Protein AF-0000000081570107 (afdb_homodimer)

Nearest PDB structures (foldseek):
  2m4e-assembly1_A  TM=2.711E-01  e=2.103E+00  Vibrio vulnificus CMCP6
  4ye8-assembly1_A  TM=3.899E-01  e=8.910E+00  Homo sapiens
  4ye8-assembly1_A  TM=3.901E-01  e=4.219E+00  Homo sapiens
  2m4e-assembly1_A  TM=2.707E-01  e=3.350E+00  Vibrio vulnificus CMCP6
  5b7j-assembly1_A  TM=2.495E-01  e=8.934E+00  Schizosaccharomyces pombe 972h-

Organism: NCBI:txid168488

Solvent-accessible surface area (backbone atoms only — not comparable to full-atom values): 12716 Å² total; per-residue (Å²): 133,81,80,72,70,72,77,73,66,52,88,70,66,88,58,83,82,82,49,71,70,58,53,48,48,48,51,48,38,52,52,49,29,50,75,70,59,45,62,60,55,81,88,66,80,45,69,55,64,54,59,55,37,35,54,49,41,43,71,77,41,68,86,66,79,73,36,43,78,68,54,52,57,73,46,54,64,47,58,59,52,46,50,52,54,50,47,54,74,67,37,75,81,45,43,82,83,47,82,68,80,127,135,84,81,72,69,70,77,74,68,52,87,69,69,89,59,83,83,82,49,71,69,59,53,47,50,49,52,48,39,50,51,48,29,51,75,70,58,42,60,61,55,78,87,67,81,42,68,55,64,56,58,56,36,34,54,49,42,44,73,77,41,68,85,66,78,72,36,44,78,66,53,53,55,73,47,54,64,49,59,59,50,46,50,52,52,50,48,54,73,68,38,76,84,47,48,86,81,52,78,67,79,127

Foldseek 3Di:
DPPVVVCPVPPPPPPDDDDPVLVVQLLVLLVVCVVVVLNDDPPDDRPPSLVSSQVSCCVVPVPPPDHSPPHVVVCVCVSVVSVVVVCCVPPPVVPVVPPPPD/DPPVVVCPVPPPPPPDDDDPVLVVQLLVLLVVCVVVVLNDPPPPDRPPSLVSSQVSCCVVPVPPPDHSPPHVVVCVCVSVVSVVVVCLVPPPVVPPVPPPPD

pLDDT: mean 77.1, std 22.48, range [23.62, 96.25]

Secondary structure (DSSP, 8-state):
----------TTTTPPPPPHHHHHHHHHHHHHHHHHT-SS-SSS----HHHHHHHHHHHH-TTS---TTTTGGGGHHHHHHHHHHHHHHH-TTTTTT-----/----------TTTTPPPPPHHHHHHHHHHHHHHHHHT-SS-SSS----HHHHHHHHHHHH-TTS---TTTTGGGGHHHHHHHHHHHHHHH-TT--TT-----

Structure (mmCIF, N/CA/C/O backbone):
data_AF-0000000081570107-model_v1
#
loop_
_entity.id
_entity.type
_entity.pdbx_description
1 polymer 'Uncharacterized protein'
#
loop_
_atom_site.group_PDB
_atom_site.id
_atom_site.type_symbol
_atom_site.label_atom_id
_atom_site.label_alt_id
_atom_site.label_comp_id
_atom_site.label_asym_id
_atom_site.label_entity_id
_atom_site.label_seq_id
_atom_site.pdbx_PDB_ins_code
_atom_site.Cartn_x
_atom_site.Cartn_y
_atom_site.Cartn_z
_atom_site.occupancy
_atom_site.B_iso_or_equiv
_atom_site.auth_seq_id
_atom_site.auth_comp_id
_atom_site.auth_asym_id
_atom_site.auth_atom_id
_atom_site.pdbx_PDB_model_num
ATOM 1 N N . MET A 1 1 ? -22.969 -7.547 40.938 1 29.5 1 MET A N 1
ATOM 2 C CA . MET A 1 1 ? -23.047 -7.777 39.5 1 29.5 1 MET A CA 1
ATOM 3 C C . MET A 1 1 ? -21.938 -7.008 38.75 1 29.5 1 MET A C 1
ATOM 5 O O . MET A 1 1 ? -22.047 -5.797 38.562 1 29.5 1 MET A O 1
ATOM 9 N N . ASP A 1 2 ? -20.625 -7.227 39 1 36.25 2 ASP A N 1
ATOM 10 C CA . ASP A 1 2 ? -19.391 -6.617 38.469 1 36.25 2 ASP A CA 1
ATOM 11 C C . ASP A 1 2 ? -19.391 -6.613 36.969 1 36.25 2 ASP A C 1
ATOM 13 O O . ASP A 1 2 ? -19.547 -7.66 36.312 1 36.25 2 ASP A O 1
ATOM 17 N N . ALA A 1 3 ? -20.031 -5.598 36.312 1 36.09 3 ALA A N 1
ATOM 18 C CA . ALA A 1 3 ? -20.031 -5.324 34.875 1 36.09 3 ALA A CA 1
ATOM 19 C C . ALA A 1 3 ? -18.672 -5.66 34.25 1 36.09 3 ALA A C 1
ATOM 21 O O . ALA A 1 3 ? -17.688 -4.969 34.5 1 36.09 3 ALA A O 1
ATOM 22 N N . LEU A 1 4 ? -18.125 -6.848 34.312 1 38.66 4 LEU A N 1
ATOM 23 C CA . LEU A 1 4 ? -17.062 -7.441 33.531 1 38.66 4 LEU A CA 1
ATOM 24 C C . LEU A 1 4 ? -17.094 -6.895 32.094 1 38.66 4 LEU A C 1
ATOM 26 O O . LEU A 1 4 ? -17.938 -7.293 31.281 1 38.66 4 LEU A O 1
ATOM 30 N N . THR A 1 5 ? -17.266 -5.598 31.938 1 40.47 5 THR A N 1
ATOM 31 C CA . THR A 1 5 ? -17.094 -4.965 30.625 1 40.47 5 THR A CA 1
ATOM 32 C C . THR A 1 5 ? -16.047 -5.703 29.797 1 40.47 5 THR A C 1
ATOM 34 O O . THR A 1 5 ? -14.93 -5.914 30.266 1 40.47 5 THR A O 1
ATOM 37 N N . GLN A 1 6 ? -16.344 -6.961 29.391 1 41.22 6 GLN A N 1
ATOM 38 C CA . GLN A 1 6 ? -15.641 -7.758 28.391 1 41.22 6 GLN A CA 1
ATOM 39 C C . GLN A 1 6 ? -14.836 -6.871 27.438 1 41.22 6 GLN A C 1
ATOM 41 O O . GLN A 1 6 ? -15.375 -5.957 26.828 1 41.22 6 GLN A O 1
ATOM 46 N N . ASP A 1 7 ? -13.688 -6.277 27.922 1 42.44 7 ASP A N 1
ATOM 47 C CA . ASP A 1 7 ? -12.648 -5.59 27.156 1 42.44 7 ASP A CA 1
ATOM 48 C C . ASP A 1 7 ? -12.562 -6.137 25.734 1 42.44 7 ASP A C 1
ATOM 50 O O . ASP A 1 7 ? -12.148 -7.277 25.531 1 42.44 7 ASP A O 1
ATOM 54 N N . THR A 1 8 ? -13.617 -6.215 25.031 1 45.62 8 THR A N 1
ATOM 55 C CA . THR A 1 8 ? -13.742 -6.457 23.594 1 45.62 8 THR A CA 1
ATOM 56 C C . THR A 1 8 ? -12.531 -5.91 22.844 1 45.62 8 THR A C 1
ATOM 58 O O . THR A 1 8 ? -12.641 -4.941 22.094 1 45.62 8 THR A O 1
ATOM 61 N N . ARG A 1 9 ? -11.469 -5.672 23.516 1 47 9 ARG A N 1
ATOM 62 C CA . ARG A 1 9 ? -10.266 -5.078 22.953 1 47 9 ARG A CA 1
ATOM 63 C C . ARG A 1 9 ? -9.672 -5.957 21.859 1 47 9 ARG A C 1
ATOM 65 O O . ARG A 1 9 ? -8.836 -6.82 22.125 1 47 9 ARG A O 1
ATOM 72 N N . GLY A 1 10 ? -10.398 -6.887 21.344 1 46.5 10 GLY A N 1
ATOM 73 C CA . GLY A 1 10 ? -9.742 -7.699 20.344 1 46.5 10 GLY A CA 1
ATOM 74 C C . GLY A 1 10 ? -8.75 -6.914 19.5 1 46.5 10 GLY A C 1
ATOM 75 O O . GLY A 1 10 ? -8.734 -5.684 19.531 1 46.5 10 GLY A O 1
ATOM 76 N N . CYS A 1 11 ? -7.727 -7.613 19.016 1 55.53 11 CYS A N 1
ATOM 77 C CA . CYS A 1 11 ? -6.797 -7.012 18.062 1 55.53 11 CYS A CA 1
ATOM 78 C C . CYS A 1 11 ? -7.543 -6.312 16.938 1 55.53 11 CYS A C 1
ATOM 80 O O . CYS A 1 11 ? -8.508 -6.855 16.391 1 55.53 11 CYS A O 1
ATOM 82 N N . GLY A 1 12 ? -7.473 -5.156 16.812 1 59.72 12 GLY A N 1
ATOM 83 C CA . GLY A 1 12 ? -7.934 -4.422 15.641 1 59.72 12 GLY A CA 1
ATOM 84 C C . GLY A 1 12 ? -9.258 -3.721 15.852 1 59.72 12 GLY A C 1
ATOM 85 O O . GLY A 1 12 ? -9.82 -3.146 14.922 1 59.72 12 GLY A O 1
ATOM 86 N N . LYS A 1 13 ? -10.062 -3.91 16.859 1 61.19 13 LYS A N 1
ATOM 87 C CA . LYS A 1 13 ? -11.43 -3.41 17.016 1 61.19 13 LYS A CA 1
ATOM 88 C C . LYS A 1 13 ? -11.461 -1.886 17.031 1 61.19 13 LYS A C 1
ATOM 90 O O . LYS A 1 13 ? -12.406 -1.275 16.516 1 61.19 13 LYS A O 1
ATOM 95 N N . ASN A 1 14 ? -10.531 -1.288 17.703 1 66.94 14 ASN A N 1
ATOM 96 C CA . ASN A 1 14 ? -10.594 0.166 17.797 1 66.94 14 ASN A CA 1
ATOM 97 C C . ASN A 1 14 ? -9.633 0.833 16.812 1 66.94 14 ASN A C 1
ATOM 99 O O . ASN A 1 14 ? -8.969 1.811 17.156 1 66.94 14 ASN A O 1
ATOM 103 N N . LYS A 1 15 ? -9.766 0.261 15.547 1 80.5 15 LYS A N 1
ATOM 104 C CA . LYS A 1 15 ? -8.836 0.826 14.57 1 80.5 15 LYS A CA 1
ATOM 105 C C . LYS A 1 15 ? -9.461 2.008 13.836 1 80.5 15 LYS A C 1
ATOM 107 O O . LYS A 1 15 ? -10.664 2.004 13.562 1 80.5 15 LYS A O 1
ATOM 112 N N . ARG A 1 16 ? -8.719 3.064 13.703 1 85.12 16 ARG A N 1
ATOM 113 C CA . ARG A 1 16 ? -9.133 4.246 12.945 1 85.12 16 ARG A CA 1
ATOM 114 C C . ARG A 1 16 ? -9.352 3.904 11.477 1 85.12 16 ARG A C 1
ATOM 116 O O . ARG A 1 16 ? -8.578 3.152 10.883 1 85.12 16 ARG A O 1
ATOM 123 N N . LYS A 1 17 ? -10.469 4.422 11.008 1 89.19 17 LYS A N 1
ATOM 124 C CA . LYS A 1 17 ? -10.719 4.301 9.578 1 89.19 17 LYS A CA 1
ATOM 125 C C . LYS A 1 17 ? -10.117 5.473 8.812 1 89.19 17 LYS A C 1
ATOM 127 O O . LYS A 1 17 ? -10.398 6.633 9.117 1 89.19 17 LYS A O 1
ATOM 132 N N . TRP A 1 18 ? -9.281 5.16 7.848 1 93.94 18 TRP A N 1
ATOM 133 C CA . TRP A 1 18 ? -8.609 6.184 7.055 1 93.94 18 TRP A CA 1
ATOM 134 C C . TRP A 1 18 ? -9.453 6.602 5.859 1 93.94 18 TRP A C 1
ATOM 136 O O . TRP A 1 18 ? -10.062 5.758 5.199 1 93.94 18 TRP A O 1
ATOM 146 N N . LYS A 1 19 ? -9.523 7.965 5.715 1 93 19 LYS A N 1
ATOM 147 C CA . LYS A 1 19 ? -10.148 8.508 4.512 1 93 19 LYS A CA 1
ATOM 148 C C . LYS A 1 19 ? -9.172 8.523 3.342 1 93 19 LYS A C 1
ATOM 150 O O . LYS A 1 19 ? -7.957 8.602 3.545 1 93 19 LYS A O 1
ATOM 155 N N . TYR A 1 20 ? -9.805 8.469 2.162 1 92.5 20 TYR A N 1
ATOM 156 C CA . TYR A 1 20 ? -8.984 8.508 0.956 1 92.5 20 TYR A CA 1
ATOM 157 C C . TYR A 1 20 ? -8.039 9.703 0.971 1 92.5 20 TYR A C 1
ATOM 159 O O . TYR A 1 20 ? -6.84 9.562 0.712 1 92.5 20 TYR A O 1
ATOM 167 N N . GLU A 1 21 ? -8.539 10.898 1.347 1 93.25 21 GLU A N 1
ATOM 168 C CA . GLU A 1 21 ? -7.762 12.133 1.312 1 93.25 21 GLU A CA 1
ATOM 169 C C . GLU A 1 21 ? -6.59 12.078 2.289 1 93.25 21 GLU A C 1
ATOM 171 O O . GLU A 1 21 ? -5.516 12.609 2.01 1 93.25 21 GLU A O 1
ATOM 176 N N . GLU A 1 22 ? -6.832 11.445 3.377 1 95.12 22 GLU A N 1
ATOM 177 C CA . GLU A 1 22 ? -5.785 11.328 4.387 1 95.12 22 GLU A CA 1
ATOM 178 C C . GLU A 1 22 ? -4.641 10.453 3.893 1 95.12 22 GLU A C 1
ATOM 180 O O . GLU A 1 22 ? -3.469 10.828 4.004 1 95.12 22 GLU A O 1
ATOM 185 N N . VAL A 1 23 ? -5.035 9.344 3.322 1 95.88 23 VAL A N 1
ATOM 186 C CA . VAL A 1 23 ? -4.016 8.422 2.83 1 95.88 23 VAL A CA 1
ATOM 187 C C . VAL A 1 23 ? -3.287 9.047 1.641 1 95.88 23 VAL A C 1
ATOM 189 O O . VAL A 1 23 ? -2.07 8.898 1.504 1 95.88 23 VAL A O 1
ATOM 192 N N . ALA A 1 24 ? -4.031 9.766 0.835 1 95.44 24 ALA A N 1
ATOM 193 C CA . ALA A 1 24 ? -3.428 10.461 -0.302 1 95.44 24 ALA A CA 1
ATOM 194 C C . ALA A 1 24 ? -2.359 11.445 0.16 1 95.44 24 ALA A C 1
ATOM 196 O O . ALA A 1 24 ? -1.337 11.625 -0.507 1 95.44 24 ALA A O 1
ATOM 197 N N . LYS A 1 25 ? -2.584 12.039 1.286 1 96.12 25 LYS A N 1
ATOM 198 C CA . LYS A 1 25 ? -1.607 13 1.789 1 96.12 25 LYS A CA 1
ATOM 199 C C . LYS A 1 25 ? -0.348 12.297 2.289 1 96.12 25 LYS A C 1
ATOM 201 O O . LYS A 1 25 ? 0.756 12.836 2.168 1 96.12 25 LYS A O 1
ATOM 206 N N . ILE A 1 26 ? -0.557 11.109 2.816 1 96.06 26 ILE A N 1
ATOM 207 C CA . ILE A 1 26 ? 0.613 10.32 3.189 1 96.06 26 ILE A CA 1
ATOM 208 C C . ILE A 1 26 ? 1.416 9.961 1.939 1 96.06 26 ILE A C 1
ATOM 210 O O . ILE A 1 26 ? 2.639 10.133 1.911 1 96.06 26 ILE A O 1
ATOM 214 N N . VAL A 1 27 ? 0.719 9.562 0.904 1 96.12 27 VAL A N 1
ATOM 215 C CA . VAL A 1 27 ? 1.378 9.211 -0.348 1 96.12 27 VAL A CA 1
ATOM 216 C C . VAL A 1 27 ? 2.07 10.438 -0.936 1 96.12 27 VAL A C 1
ATOM 218 O O . VAL A 1 27 ? 3.195 10.344 -1.433 1 96.12 27 VAL A O 1
ATOM 221 N N . ASP A 1 28 ? 1.437 11.57 -0.788 1 95.19 28 ASP A N 1
ATOM 222 C CA . ASP A 1 28 ? 2.027 12.828 -1.236 1 95.19 28 ASP A CA 1
ATOM 223 C C . ASP A 1 28 ? 3.338 13.109 -0.506 1 95.19 28 ASP A C 1
ATOM 225 O O . ASP A 1 28 ? 4.32 13.531 -1.124 1 95.19 28 ASP A O 1
ATOM 229 N N . ALA A 1 29 ? 3.34 12.883 0.708 1 94.31 29 ALA A N 1
ATOM 230 C CA . ALA A 1 29 ? 4.543 13.078 1.512 1 94.31 29 ALA A CA 1
ATOM 231 C C . ALA A 1 29 ? 5.66 12.141 1.068 1 94.31 29 ALA A C 1
ATOM 233 O O . ALA A 1 29 ? 6.824 12.539 0.989 1 94.31 29 ALA A O 1
ATOM 234 N N . LEU A 1 30 ? 5.312 10.945 0.777 1 93.25 30 LEU A N 1
ATOM 235 C CA . LEU A 1 30 ? 6.285 9.969 0.3 1 93.25 30 LEU A CA 1
ATOM 236 C C . LEU A 1 30 ? 6.863 10.391 -1.045 1 93.25 30 LEU A C 1
ATOM 238 O O . LEU A 1 30 ? 8.078 10.32 -1.254 1 93.25 30 LEU A O 1
ATOM 242 N N . LEU A 1 31 ? 5.988 10.859 -1.865 1 92.88 31 LEU A N 1
ATOM 243 C CA . LEU A 1 31 ? 6.426 11.336 -3.172 1 92.88 31 LEU A CA 1
ATOM 244 C C . LEU A 1 31 ? 7.367 12.523 -3.031 1 92.88 31 LEU A C 1
ATOM 246 O O . LEU A 1 31 ? 8.359 12.633 -3.756 1 92.88 31 LEU A O 1
ATOM 250 N N . ASP A 1 32 ? 7.047 13.336 -2.078 1 91.75 32 ASP A N 1
ATOM 251 C CA . ASP A 1 32 ? 7.898 14.484 -1.785 1 91.75 32 ASP A CA 1
ATOM 252 C C . ASP A 1 32 ? 9.289 14.031 -1.35 1 91.75 32 ASP A C 1
ATOM 254 O O . ASP A 1 32 ? 10.297 14.586 -1.799 1 91.75 32 ASP A O 1
ATOM 258 N N . MET A 1 33 ? 9.312 13.047 -0.529 1 90.62 33 MET A N 1
ATOM 259 C CA . MET A 1 33 ? 10.586 12.516 -0.058 1 90.62 33 MET A CA 1
ATOM 260 C C . MET A 1 33 ? 11.391 11.922 -1.212 1 90.62 33 MET A C 1
ATOM 262 O O . MET A 1 33 ? 12.609 12.078 -1.265 1 90.62 33 MET A O 1
ATOM 266 N N . VAL A 1 34 ? 10.742 11.273 -2.152 1 87.81 34 VAL A N 1
ATOM 267 C CA . VAL A 1 34 ? 11.391 10.711 -3.33 1 87.81 34 VAL A CA 1
ATOM 268 C C . VAL A 1 34 ? 12 11.836 -4.172 1 87.81 34 VAL A C 1
ATOM 270 O O . VAL A 1 34 ? 13.156 11.758 -4.586 1 87.81 34 VAL A O 1
ATOM 273 N N . ASN A 1 35 ? 11.227 12.867 -4.336 1 87.81 35 ASN A N 1
ATOM 274 C CA . ASN A 1 35 ? 11.656 13.992 -5.16 1 87.81 35 ASN A CA 1
ATOM 275 C C . ASN A 1 35 ? 12.82 14.734 -4.52 1 87.81 35 ASN A C 1
ATOM 277 O O . ASN A 1 35 ? 13.695 15.25 -5.223 1 87.81 35 ASN A O 1
ATOM 281 N N . LEU A 1 36 ? 12.859 14.711 -3.246 1 85.69 36 LEU A N 1
ATOM 282 C CA . LEU A 1 36 ? 13.914 15.398 -2.508 1 85.69 36 LEU A CA 1
ATOM 283 C C . LEU A 1 36 ? 15.164 14.531 -2.416 1 85.69 36 LEU A C 1
ATOM 285 O O . LEU A 1 36 ? 16.234 15.023 -2.066 1 85.69 36 LEU A O 1
ATOM 289 N N . GLY A 1 37 ? 14.984 13.195 -2.734 1 84.38 37 GLY A N 1
ATOM 290 C CA . GLY A 1 37 ? 16.125 12.289 -2.652 1 84.38 37 GLY A CA 1
ATOM 291 C C . GLY A 1 37 ? 16.375 11.781 -1.247 1 84.38 37 GLY A C 1
ATOM 292 O O . GLY A 1 37 ? 17.453 11.242 -0.963 1 84.38 37 GLY A O 1
ATOM 293 N N . THR A 1 38 ? 15.391 11.992 -0.359 1 82.88 38 THR A N 1
ATOM 294 C CA . THR A 1 38 ? 15.586 11.633 1.04 1 82.88 38 THR A CA 1
ATOM 295 C C . THR A 1 38 ? 14.844 10.336 1.373 1 82.88 38 THR A C 1
ATOM 297 O O . THR A 1 38 ? 14.906 9.859 2.506 1 82.88 38 THR A O 1
ATOM 300 N N . TYR A 1 39 ? 14.195 9.828 0.373 1 82.69 39 TYR A N 1
ATOM 301 C CA . TYR A 1 39 ? 13.375 8.641 0.605 1 82.69 39 TYR A CA 1
ATOM 302 C C . TYR A 1 39 ? 14.25 7.426 0.908 1 82.69 39 TYR A C 1
ATOM 304 O O . TYR A 1 39 ? 13.93 6.625 1.788 1 82.69 39 TYR A O 1
ATOM 312 N N . LYS A 1 40 ? 15.328 7.188 0.059 1 75.62 40 LYS A N 1
ATOM 313 C CA . LYS A 1 40 ? 16.25 6.074 0.26 1 75.62 40 LYS A CA 1
ATOM 314 C C . LYS A 1 40 ? 17.609 6.57 0.74 1 75.62 40 LYS A C 1
ATOM 316 O O . LYS A 1 40 ? 18.094 7.605 0.28 1 75.62 40 LYS A O 1
ATOM 321 N N . ALA A 1 41 ? 17.875 6.406 2.002 1 61.12 41 ALA A N 1
ATOM 322 C CA . ALA A 1 41 ? 19.094 6.918 2.598 1 61.12 41 ALA A CA 1
ATOM 323 C C . ALA A 1 41 ? 20.328 6.418 1.842 1 61.12 41 ALA A C 1
ATOM 325 O O . ALA A 1 41 ? 20.453 5.219 1.575 1 61.12 41 ALA A O 1
ATOM 326 N N . ASP A 1 42 ? 20.844 7.176 0.821 1 54.12 42 ASP A N 1
ATOM 327 C CA . ASP A 1 42 ? 22.172 6.766 0.385 1 54.12 42 ASP A CA 1
ATOM 328 C C . ASP A 1 42 ? 23.188 6.875 1.526 1 54.12 42 ASP A C 1
ATOM 330 O O . ASP A 1 42 ? 24.031 5.996 1.699 1 54.12 42 ASP A O 1
ATOM 334 N N . ASN A 1 43 ? 23.438 8.18 1.751 1 51 43 ASN A N 1
ATOM 335 C CA . ASN A 1 43 ? 24.562 8.547 2.588 1 51 43 ASN A CA 1
ATOM 336 C C . ASN A 1 43 ? 24.188 8.578 4.066 1 51 43 ASN A C 1
ATOM 338 O O . ASN A 1 43 ? 24.906 9.172 4.883 1 51 43 ASN A O 1
ATOM 342 N N . GLY A 1 44 ? 23.203 8.031 4.648 1 50.34 44 GLY A N 1
ATOM 343 C CA . GLY A 1 44 ? 23.125 7.828 6.09 1 50.34 44 GLY A CA 1
ATOM 344 C C . GLY A 1 44 ? 21.875 8.406 6.711 1 50.34 44 GLY A C 1
ATOM 345 O O . GLY A 1 44 ? 21.219 7.754 7.523 1 50.34 44 GLY A O 1
ATOM 346 N N . PHE A 1 45 ? 21.656 9.828 6.559 1 53.44 45 PHE A N 1
ATOM 347 C CA . PHE A 1 45 ? 20.625 10.312 7.477 1 53.44 45 PHE A CA 1
ATOM 348 C C . PHE A 1 45 ? 19.25 10.234 6.84 1 53.44 45 PHE A C 1
ATOM 350 O O . PHE A 1 45 ? 18.984 10.898 5.836 1 53.44 45 PHE A O 1
ATOM 357 N N . LYS A 1 46 ? 18.391 9.25 6.812 1 58.53 46 LYS A N 1
ATOM 358 C CA . LYS A 1 46 ? 17 9.195 6.363 1 58.53 46 LYS A CA 1
ATOM 359 C C . LYS A 1 46 ? 16.078 9.836 7.387 1 58.53 46 LYS A C 1
ATOM 361 O O . LYS A 1 46 ? 16.141 9.516 8.578 1 58.53 46 LYS A O 1
ATOM 366 N N . PRO A 1 47 ? 15.555 11.164 7.07 1 62.16 47 PRO A N 1
ATOM 367 C CA . PRO A 1 47 ? 14.492 11.516 8.016 1 62.16 47 PRO A CA 1
ATOM 368 C C . PRO A 1 47 ? 13.586 10.328 8.352 1 62.16 47 PRO A C 1
ATOM 370 O O . PRO A 1 47 ? 13.32 9.492 7.484 1 62.16 47 PRO A O 1
ATOM 373 N N . CYS A 1 48 ? 13.398 10.461 9.672 1 79.75 48 CYS A N 1
ATOM 374 C CA . CYS A 1 48 ? 12.43 9.445 10.062 1 79.75 48 CYS A CA 1
ATOM 375 C C . CYS A 1 48 ? 11.125 9.609 9.289 1 79.75 48 CYS A C 1
ATOM 377 O O . CYS A 1 48 ? 10.539 10.695 9.281 1 79.75 48 CYS A O 1
ATOM 379 N N . TYR A 1 49 ? 10.859 8.734 8.414 1 85.38 49 TYR A N 1
ATOM 380 C CA . TYR A 1 49 ? 9.656 8.711 7.59 1 85.38 49 TYR A CA 1
ATOM 381 C C . TYR A 1 49 ? 8.445 9.188 8.375 1 85.38 49 TYR A C 1
ATOM 383 O O . TYR A 1 49 ? 7.691 10.047 7.91 1 85.38 49 TYR A O 1
ATOM 391 N N . PHE A 1 50 ? 8.383 8.805 9.602 1 91.12 50 PHE A N 1
ATOM 392 C CA . PHE A 1 50 ? 7.184 9.094 10.383 1 91.12 50 PHE A CA 1
ATOM 393 C C . PHE A 1 50 ? 7.125 10.57 10.766 1 91.12 50 PHE A C 1
ATOM 395 O O . PHE A 1 50 ? 6.062 11.188 10.695 1 91.12 50 PHE A O 1
ATOM 402 N N . ASN A 1 51 ? 8.281 11.078 11.023 1 91.19 51 ASN A N 1
ATOM 403 C CA . ASN A 1 51 ? 8.328 12.484 11.391 1 91.19 51 ASN A CA 1
ATOM 404 C C . ASN A 1 51 ? 8.008 13.391 10.195 1 91.19 51 ASN A C 1
ATOM 406 O O . ASN A 1 51 ? 7.246 14.344 10.328 1 91.19 51 ASN A O 1
ATOM 410 N N . TYR A 1 52 ? 8.57 13.047 9.086 1 93.06 52 TYR A N 1
ATOM 411 C CA . TYR A 1 52 ? 8.344 13.836 7.883 1 93.06 52 TYR A CA 1
ATOM 412 C C . TYR A 1 52 ? 6.879 13.797 7.473 1 93.06 52 TYR A C 1
ATOM 414 O O . TYR A 1 52 ? 6.281 14.836 7.176 1 93.06 52 TYR A O 1
ATOM 422 N N . VAL A 1 53 ? 6.297 12.688 7.539 1 94.62 53 VAL A N 1
ATOM 423 C CA . VAL A 1 53 ? 4.902 12.508 7.148 1 94.62 53 VAL A CA 1
ATOM 424 C C . VAL A 1 53 ? 3.99 13.258 8.117 1 94.62 53 VAL A C 1
ATOM 426 O O . VAL A 1 53 ? 3.035 13.914 7.691 1 94.62 53 VAL A O 1
ATOM 429 N N . GLU A 1 54 ? 4.277 13.172 9.367 1 95.25 54 GLU A N 1
ATOM 430 C CA . GLU A 1 54 ? 3.465 13.883 10.352 1 95.25 54 GLU A CA 1
ATOM 431 C C . GLU A 1 54 ? 3.479 15.383 10.102 1 95.25 54 GLU A C 1
ATOM 433 O O . GLU A 1 54 ? 2.434 16.031 10.148 1 95.25 54 GLU A O 1
ATOM 438 N N . GLU A 1 55 ? 4.648 15.945 9.828 1 94.81 55 GLU A N 1
ATOM 439 C CA . GLU A 1 55 ? 4.781 17.375 9.547 1 94.81 55 GLU A CA 1
ATOM 440 C C . GLU A 1 55 ? 3.998 17.766 8.297 1 94.81 55 GLU A C 1
ATOM 442 O O . GLU A 1 55 ? 3.283 18.766 8.297 1 94.81 55 GLU A O 1
ATOM 447 N N . LYS A 1 56 ? 4.145 16.938 7.27 1 94.69 56 LYS A N 1
ATOM 448 C CA . LYS A 1 56 ? 3.432 17.219 6.027 1 94.69 56 LYS A CA 1
ATOM 449 C C . LYS A 1 56 ? 1.921 17.141 6.23 1 94.69 56 LYS A C 1
ATOM 451 O O . LYS A 1 56 ? 1.174 17.969 5.703 1 94.69 56 LYS A O 1
ATOM 456 N N . MET A 1 57 ? 1.483 16.203 7.02 1 94.94 57 MET A N 1
ATOM 457 C CA . MET A 1 57 ? 0.061 16.031 7.305 1 94.94 57 MET A CA 1
ATOM 458 C C . MET A 1 57 ? -0.479 17.203 8.109 1 94.94 57 MET A C 1
ATOM 460 O O . MET A 1 57 ? -1.607 17.641 7.891 1 94.94 57 MET A O 1
ATOM 464 N N . HIS A 1 58 ? 0.297 17.703 9.008 1 95.5 58 HIS A N 1
ATOM 465 C CA . HIS A 1 58 ? -0.102 18.859 9.82 1 95.5 58 HIS A CA 1
ATOM 466 C C . HIS A 1 58 ? -0.331 20.094 8.961 1 95.5 58 HIS A C 1
ATOM 468 O O . HIS A 1 58 ? -1.269 20.859 9.203 1 95.5 58 HIS A O 1
ATOM 474 N N . VAL A 1 59 ? 0.488 20.25 7.977 1 95.5 59 VAL A N 1
ATOM 475 C CA . VAL A 1 59 ? 0.393 21.406 7.078 1 95.5 59 VAL A CA 1
ATOM 476 C C . VAL A 1 59 ? -0.817 21.234 6.16 1 95.5 59 VAL A C 1
ATOM 478 O O . VAL A 1 59 ? -1.578 22.188 5.957 1 95.5 59 VAL A O 1
ATOM 481 N N . SER A 1 60 ? -1.042 20.031 5.715 1 94.88 60 SER A N 1
ATOM 482 C CA . SER A 1 60 ? -2.07 19.797 4.707 1 94.88 60 SER A CA 1
ATOM 483 C C . SER A 1 60 ? -3.441 19.609 5.348 1 94.88 60 SER A C 1
ATOM 485 O O . SER A 1 60 ? -4.465 19.938 4.746 1 94.88 60 SER A O 1
ATOM 487 N N . LEU A 1 61 ? -3.395 19 6.574 1 95.38 61 LEU A N 1
ATOM 488 C CA . LEU A 1 61 ? -4.617 18.734 7.32 1 95.38 61 LEU A CA 1
ATOM 489 C C . LEU A 1 61 ? -4.492 19.188 8.766 1 95.38 61 LEU A C 1
ATOM 491 O O . LEU A 1 61 ? -4.512 18.375 9.688 1 95.38 61 LEU A O 1
ATOM 495 N N . PRO A 1 62 ? -4.504 20.469 9.055 1 93.12 62 PRO A N 1
ATOM 496 C CA . PRO A 1 62 ? -4.215 21 10.391 1 93.12 62 PRO A CA 1
ATOM 497 C C . PRO A 1 62 ? -5.262 20.609 11.422 1 93.12 62 PRO A C 1
ATOM 499 O O . PRO A 1 62 ? -4.941 20.438 12.602 1 93.12 62 PRO A O 1
ATOM 502 N N . ASN A 1 63 ? -6.457 20.25 11.062 1 93.25 63 ASN A N 1
ATOM 503 C CA . ASN A 1 63 ? -7.504 19.969 12.039 1 93.25 63 ASN A CA 1
ATOM 504 C C . ASN A 1 63 ? -7.785 18.484 12.148 1 93.25 63 ASN A C 1
ATOM 506 O O . ASN A 1 63 ? -8.766 18.078 12.766 1 93.25 63 ASN A O 1
ATOM 510 N N . SER A 1 64 ? -6.871 17.734 11.602 1 92.5 64 SER A N 1
ATOM 511 C CA . SER A 1 64 ? -7.164 16.312 11.578 1 92.5 64 SER A CA 1
ATOM 512 C C . SER A 1 64 ? -6.777 15.641 12.891 1 92.5 64 SER A C 1
ATOM 514 O O . SER A 1 64 ? -7.309 14.586 13.242 1 92.5 64 SER A O 1
ATOM 516 N N . GLY A 1 65 ? -5.789 16.219 13.664 1 93 65 GLY A N 1
ATOM 517 C CA . GLY A 1 65 ? -5.336 15.641 14.922 1 93 65 GLY A CA 1
ATOM 518 C C . GLY A 1 65 ? -4.527 14.375 14.727 1 93 65 GLY A C 1
ATOM 519 O O . GLY A 1 65 ? -4.324 13.609 15.68 1 93 65 GLY A O 1
ATOM 520 N N . LEU A 1 66 ? -4.031 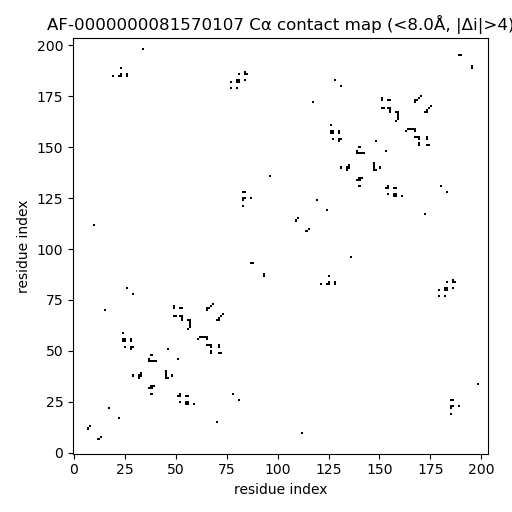14.125 13.492 1 93.81 66 LEU A N 1
ATOM 521 C CA . LEU A 1 66 ? -3.264 12.922 13.195 1 93.81 66 LEU A CA 1
ATOM 522 C C . LEU A 1 66 ? -1.84 13.039 13.727 1 93.81 66 LEU A C 1
ATOM 524 O O . LEU A 1 66 ? -1.16 14.039 13.484 1 93.81 66 LEU A O 1
ATOM 528 N N . LYS A 1 67 ? -1.502 12.07 14.531 1 93.94 67 LYS A N 1
ATOM 529 C CA . LYS A 1 67 ? -0.166 12 15.117 1 93.94 67 LYS A CA 1
ATOM 530 C C . LYS A 1 67 ? 0.614 10.805 14.57 1 93.94 67 LYS A C 1
ATOM 532 O O . LYS A 1 67 ? 0.025 9.875 14.031 1 93.94 67 LYS A O 1
ATOM 537 N N . MET A 1 68 ? 1.895 10.922 14.719 1 93.75 68 MET A N 1
ATOM 538 C CA . MET A 1 68 ? 2.754 9.812 14.312 1 93.75 68 MET A CA 1
ATOM 539 C C . MET A 1 68 ? 2.297 8.508 14.953 1 93.75 68 MET A C 1
ATOM 541 O O . MET A 1 68 ? 2.055 7.523 14.258 1 93.75 68 MET A O 1
ATOM 545 N N . LYS A 1 69 ? 2.236 8.617 16.328 1 92.12 69 LYS A N 1
ATOM 546 C CA . LYS A 1 69 ? 1.663 7.508 17.094 1 92.12 69 LYS A CA 1
ATOM 547 C C . LYS A 1 69 ? 0.294 7.879 17.656 1 92.12 69 LYS A C 1
ATOM 549 O O . LYS A 1 69 ? 0.114 8.969 18.203 1 92.12 69 LYS A O 1
ATOM 554 N N . PRO A 1 70 ? -0.547 6.93 17.422 1 91.75 70 PRO A N 1
ATOM 555 C CA . PRO A 1 70 ? -0.587 5.613 16.781 1 91.75 70 PRO A CA 1
ATOM 556 C C . PRO A 1 70 ? -1.057 5.68 15.336 1 91.75 70 PRO A C 1
ATOM 558 O O . PRO A 1 70 ? -1.06 4.664 14.633 1 91.75 70 PRO A O 1
ATOM 561 N N . HIS A 1 71 ? -1.343 6.953 14.797 1 94.19 71 HIS A N 1
ATOM 562 C CA . HIS A 1 71 ? -2.133 7.043 13.578 1 94.19 71 HIS A CA 1
ATOM 563 C C . HIS A 1 71 ? -1.291 6.711 12.352 1 94.19 71 HIS A C 1
ATOM 565 O O . HIS A 1 71 ? -1.514 5.688 11.695 1 94.19 71 HIS A O 1
ATOM 571 N N . ILE A 1 72 ? -0.245 7.395 12.156 1 94.25 72 ILE A N 1
ATOM 572 C CA . ILE A 1 72 ? 0.551 7.215 10.945 1 94.25 72 ILE A CA 1
ATOM 573 C C . ILE A 1 72 ? 1.239 5.852 10.977 1 94.25 72 ILE A C 1
ATOM 575 O O . ILE A 1 72 ? 1.359 5.188 9.945 1 94.25 72 ILE A O 1
ATOM 579 N N . GLU A 1 73 ? 1.584 5.473 12.172 1 92 73 GLU A N 1
ATOM 580 C CA . GLU A 1 73 ? 2.234 4.176 12.336 1 92 73 GLU A CA 1
ATOM 581 C C . GLU A 1 73 ? 1.294 3.033 11.953 1 92 73 GLU A C 1
ATOM 583 O O . GLU A 1 73 ? 1.745 1.947 11.586 1 92 73 GLU A O 1
ATOM 588 N N . SER A 1 74 ? 0.018 3.209 12.125 1 91.06 74 SER A N 1
ATOM 589 C CA . SER A 1 74 ? -0.951 2.189 11.742 1 91.06 74 SER A CA 1
ATOM 590 C C . SER A 1 74 ? -0.924 1.941 10.234 1 91.06 74 SER A C 1
ATOM 592 O O . SER A 1 74 ? -1.409 0.912 9.758 1 91.06 74 SER A O 1
ATOM 594 N N . ARG A 1 75 ? -0.272 2.914 9.484 1 93 75 ARG A N 1
ATOM 595 C CA . ARG A 1 75 ? -0.157 2.781 8.039 1 93 75 ARG A CA 1
ATOM 596 C C . ARG A 1 75 ? 1.274 2.447 7.629 1 93 75 ARG A C 1
ATOM 598 O O . ARG A 1 75 ? 1.704 2.777 6.523 1 93 75 ARG A O 1
ATOM 605 N N . LYS A 1 76 ? 1.942 1.776 8.5 1 89.12 76 LYS A N 1
ATOM 606 C CA . LYS A 1 76 ? 3.363 1.544 8.258 1 89.12 76 LYS A CA 1
ATOM 607 C C . LYS A 1 76 ? 3.57 0.67 7.023 1 89.12 76 LYS A C 1
ATOM 609 O O . LYS A 1 76 ? 4.582 0.795 6.332 1 89.12 76 LYS A O 1
ATOM 614 N N . THR A 1 77 ? 2.6 -0.184 6.676 1 90.88 77 THR A N 1
ATOM 615 C CA . THR A 1 77 ? 2.76 -1.055 5.516 1 90.88 77 THR A CA 1
ATOM 616 C C . THR A 1 77 ? 2.609 -0.263 4.223 1 90.88 77 THR A C 1
ATOM 618 O O . THR A 1 77 ? 3.025 -0.721 3.154 1 90.88 77 THR A O 1
ATOM 621 N N . LEU A 1 78 ? 2.039 0.945 4.324 1 94.81 78 LEU A N 1
ATOM 622 C CA . LEU A 1 78 ? 1.822 1.771 3.141 1 94.81 78 LEU A CA 1
ATOM 623 C C . LEU A 1 78 ? 3.148 2.135 2.48 1 94.81 78 LEU A C 1
ATOM 625 O O . LEU A 1 78 ? 3.254 2.137 1.253 1 94.81 78 LEU A O 1
ATOM 629 N N . LYS A 1 79 ? 4.113 2.416 3.301 1 92.69 79 LYS A N 1
ATOM 630 C CA . LYS A 1 79 ? 5.414 2.777 2.746 1 92.69 79 LYS A CA 1
ATOM 631 C C . LYS A 1 79 ? 5.992 1.639 1.909 1 92.69 79 LYS A C 1
ATOM 633 O O . LYS A 1 79 ? 6.492 1.863 0.806 1 92.69 79 LYS A O 1
ATOM 638 N N . ASN A 1 80 ? 5.867 0.446 2.436 1 91.88 80 ASN A N 1
ATOM 639 C CA . ASN A 1 80 ? 6.379 -0.713 1.712 1 91.88 80 ASN A CA 1
ATOM 640 C C . ASN A 1 80 ? 5.621 -0.933 0.404 1 91.88 80 ASN A C 1
ATOM 642 O O . ASN A 1 80 ? 6.234 -1.197 -0.633 1 91.88 80 ASN A O 1
ATOM 646 N N . ASP A 1 81 ? 4.344 -0.831 0.485 1 94.62 81 ASP A N 1
ATOM 647 C CA . ASP A 1 81 ? 3.535 -1.004 -0.716 1 94.62 81 ASP A CA 1
ATOM 648 C C . ASP A 1 81 ? 3.814 0.101 -1.732 1 94.62 81 ASP A C 1
ATOM 650 O O . ASP A 1 81 ? 3.9 -0.161 -2.934 1 94.62 81 ASP A O 1
ATOM 654 N N . PHE A 1 82 ? 4.031 1.316 -1.211 1 94.88 82 PHE A N 1
ATOM 655 C CA . PHE A 1 82 ? 4.375 2.449 -2.061 1 94.88 82 PHE A CA 1
ATOM 656 C C . PHE A 1 82 ? 5.676 2.186 -2.812 1 94.88 82 PHE A C 1
ATOM 658 O O . PHE A 1 82 ? 5.754 2.4 -4.023 1 94.88 82 PHE A O 1
ATOM 665 N N . ASP A 1 83 ? 6.598 1.646 -2.119 1 92.62 83 ASP A N 1
ATOM 666 C CA . ASP A 1 83 ? 7.895 1.359 -2.723 1 92.62 83 ASP A CA 1
ATOM 667 C C . ASP A 1 83 ? 7.75 0.426 -3.922 1 92.62 83 ASP A C 1
ATOM 669 O O . ASP A 1 83 ? 8.281 0.704 -5 1 92.62 83 ASP A O 1
ATOM 673 N N . ILE A 1 84 ? 7.043 -0.543 -3.773 1 94 84 ILE A N 1
ATOM 674 C CA . ILE A 1 84 ? 6.922 -1.571 -4.801 1 94 84 ILE A CA 1
ATOM 675 C C . ILE A 1 84 ? 6.105 -1.033 -5.973 1 94 84 ILE A C 1
ATOM 677 O O . ILE A 1 84 ? 6.516 -1.158 -7.129 1 94 84 ILE A O 1
ATOM 681 N N . VAL A 1 85 ? 5 -0.366 -5.695 1 94.75 85 VAL A N 1
ATOM 682 C CA . VAL A 1 85 ? 4.141 0.17 -6.746 1 94.75 85 VAL A CA 1
ATOM 683 C C . VAL A 1 85 ? 4.887 1.257 -7.52 1 94.75 85 VAL A C 1
ATOM 685 O O . VAL A 1 85 ? 4.867 1.274 -8.75 1 94.75 85 VAL A O 1
ATOM 688 N N . TYR A 1 86 ? 5.578 2.088 -6.762 1 93.12 86 TYR A N 1
ATOM 689 C CA . TYR A 1 86 ? 6.332 3.18 -7.363 1 93.12 86 TYR A CA 1
ATOM 690 C C . TYR A 1 86 ? 7.434 2.645 -8.266 1 93.12 86 TYR A C 1
ATOM 692 O O . TYR A 1 86 ? 7.594 3.102 -9.406 1 93.12 86 TYR A O 1
ATOM 700 N N . ASP A 1 87 ? 8.141 1.665 -7.781 1 90.62 87 ASP A N 1
ATOM 701 C CA . ASP A 1 87 ? 9.227 1.06 -8.547 1 90.62 87 ASP A CA 1
ATOM 702 C C . ASP A 1 87 ? 8.695 0.439 -9.844 1 90.62 87 ASP A C 1
ATOM 704 O O . ASP A 1 87 ? 9.289 0.611 -10.906 1 90.62 87 ASP A O 1
ATOM 708 N N . MET A 1 88 ? 7.641 -0.172 -9.734 1 90.94 88 MET A N 1
ATOM 709 C CA . MET A 1 88 ? 7.098 -0.888 -10.883 1 90.94 88 MET A CA 1
ATOM 710 C C . MET A 1 88 ? 6.531 0.085 -11.914 1 90.94 88 MET A C 1
ATOM 712 O O . MET A 1 88 ? 6.656 -0.137 -13.117 1 90.94 88 MET A O 1
ATOM 716 N N . LEU A 1 89 ? 6 1.171 -11.469 1 89.06 89 LEU A N 1
ATOM 717 C CA . LEU A 1 89 ? 5.402 2.141 -12.375 1 89.06 89 LEU A CA 1
ATOM 718 C C . LEU A 1 89 ? 6.469 3.023 -13.016 1 89.06 89 LEU A C 1
ATOM 720 O O . LEU A 1 89 ? 6.262 3.576 -14.094 1 89.06 89 LEU A O 1
ATOM 724 N N . ASN A 1 90 ? 7.645 3.16 -12.398 1 85.31 90 ASN A N 1
ATOM 725 C CA . ASN A 1 90 ? 8.695 4.043 -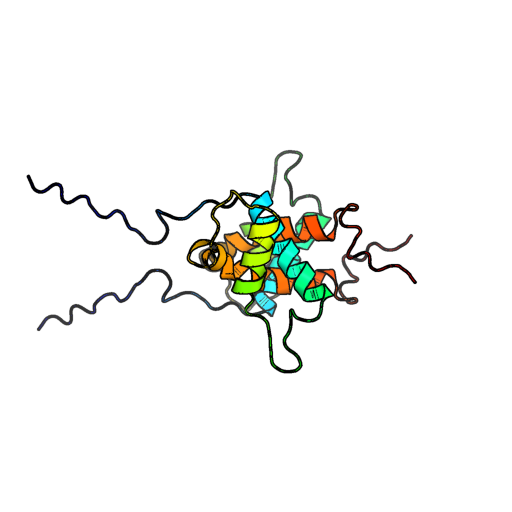12.898 1 85.31 90 ASN A CA 1
ATOM 726 C C . ASN A 1 90 ? 9.859 3.248 -13.484 1 85.31 90 ASN A C 1
ATOM 728 O O . ASN A 1 90 ? 10.828 3.832 -13.984 1 85.31 90 ASN A O 1
ATOM 732 N N . SER A 1 91 ? 9.93 2.01 -13.391 1 77.38 91 SER A N 1
ATOM 733 C CA . SER A 1 91 ? 10.969 1.191 -14.008 1 77.38 91 SER A CA 1
ATOM 734 C C . SER A 1 91 ? 10.766 1.088 -15.516 1 77.38 91 SER A C 1
ATOM 736 O O . SER A 1 91 ? 9.641 0.949 -15.992 1 77.38 91 SER A O 1
ATOM 738 N N . PRO A 1 92 ? 11.867 1.644 -16.375 1 59.88 92 PRO A N 1
ATOM 739 C CA . PRO A 1 92 ? 11.773 1.492 -17.828 1 59.88 92 PRO A CA 1
ATOM 740 C C . PRO A 1 92 ? 11.312 0.098 -18.25 1 59.88 92 PRO A C 1
ATOM 742 O O . PRO A 1 92 ? 10.695 -0.059 -19.312 1 59.88 92 PRO A O 1
ATOM 745 N N . ASN A 1 93 ? 11.852 -0.811 -17.75 1 49.5 93 ASN A N 1
ATOM 746 C CA . ASN A 1 93 ? 11.531 -2.174 -18.156 1 49.5 93 ASN A CA 1
ATOM 747 C C . ASN A 1 93 ? 10.047 -2.48 -17.953 1 49.5 93 ASN A C 1
ATOM 749 O O . ASN A 1 93 ? 9.625 -3.627 -18.109 1 49.5 93 ASN A O 1
ATOM 753 N N . THR A 1 94 ? 9.477 -1.65 -17.25 1 46.5 94 THR A N 1
ATOM 754 C CA . THR A 1 94 ? 8.039 -1.917 -17.25 1 46.5 94 THR A CA 1
ATOM 755 C C . THR A 1 94 ? 7.441 -1.672 -18.625 1 46.5 94 THR A C 1
ATOM 757 O O . THR A 1 94 ? 6.992 -0.564 -18.938 1 46.5 94 THR A O 1
ATOM 760 N N . SER A 1 95 ? 8.172 -1.622 -19.766 1 39.09 95 SER A N 1
ATOM 761 C CA . SER A 1 95 ? 7.539 -1.653 -21.078 1 39.09 95 SER A CA 1
ATOM 762 C C . SER A 1 95 ? 6.223 -2.424 -21.047 1 39.09 95 SER A C 1
ATOM 764 O O . SER A 1 95 ? 5.41 -2.316 -21.969 1 39.09 95 SER A O 1
ATOM 766 N N . GLY A 1 96 ? 6.148 -3.643 -20.641 1 35.69 96 GLY A N 1
ATOM 767 C CA . GLY A 1 96 ? 4.938 -4.199 -21.219 1 35.69 96 GLY A CA 1
ATOM 768 C C . GLY A 1 96 ? 3.703 -3.359 -20.953 1 35.69 96 GLY A C 1
ATOM 769 O O . GLY A 1 96 ? 2.646 -3.594 -21.547 1 35.69 96 GLY A O 1
ATOM 770 N N . PHE A 1 97 ? 3.367 -2.799 -19.859 1 37.31 97 PHE A N 1
ATOM 771 C CA . PHE A 1 97 ? 2.188 -1.95 -19.969 1 37.31 97 PHE A CA 1
ATOM 772 C C . PHE A 1 97 ? 2.549 -0.599 -20.562 1 37.31 97 PHE A C 1
ATOM 774 O O . PHE A 1 97 ? 2.479 0.429 -19.891 1 37.31 97 PHE A O 1
ATOM 781 N N . GLY A 1 98 ? 3.656 -0.343 -21.234 1 33.03 98 GLY A N 1
ATOM 782 C CA . GLY A 1 98 ? 4.121 0.801 -22 1 33.03 98 GLY A CA 1
ATOM 783 C C . GLY A 1 98 ? 3.006 1.505 -22.75 1 33.03 98 GLY A C 1
ATOM 784 O O . GLY A 1 98 ? 2.135 0.855 -23.344 1 33.03 98 GLY A O 1
ATOM 785 N N . MET A 1 99 ? 2.443 2.709 -22.344 1 33.56 99 MET A N 1
ATOM 786 C CA . MET A 1 99 ? 1.757 3.564 -23.312 1 33.56 99 MET A CA 1
ATOM 787 C C . MET A 1 99 ? 2.58 3.721 -24.594 1 33.56 99 MET A C 1
ATOM 789 O O . MET A 1 99 ? 3.746 4.113 -24.531 1 33.56 99 MET A O 1
ATOM 793 N N . ASP A 1 100 ? 2.688 2.748 -25.484 1 30.34 100 ASP A N 1
ATOM 794 C CA . ASP A 1 100 ? 3.223 2.959 -26.828 1 30.34 100 ASP A CA 1
ATOM 795 C C . ASP A 1 100 ? 2.926 4.375 -27.312 1 30.34 100 ASP A C 1
ATOM 797 O O . ASP A 1 100 ? 1.784 4.832 -27.25 1 30.34 100 ASP A O 1
ATOM 801 N N . PRO A 1 101 ? 3.777 5.367 -27.141 1 32.91 101 PRO A N 1
ATOM 802 C CA . PRO A 1 101 ? 3.555 6.453 -28.094 1 32.91 101 PRO A CA 1
ATOM 803 C C . PRO A 1 101 ? 3.209 5.945 -29.484 1 32.91 101 PRO A C 1
ATOM 805 O O . PRO A 1 101 ? 3.764 4.941 -29.938 1 32.91 101 PRO A O 1
ATOM 808 N N . ILE A 1 102 ? 1.814 5.93 -29.859 1 23.62 102 ILE A N 1
ATOM 809 C CA . ILE A 1 102 ? 1.681 5.945 -31.312 1 23.62 102 ILE A CA 1
ATOM 810 C C . ILE A 1 102 ? 2.539 7.066 -31.891 1 23.62 102 ILE A C 1
ATOM 812 O O . ILE A 1 102 ? 2.559 8.18 -31.359 1 23.62 102 ILE A O 1
ATOM 816 N N . MET B 1 1 ? 2.039 -29.922 37.562 1 30.3 1 MET B N 1
ATOM 817 C CA . MET B 1 1 ? 2.381 -28.625 36.969 1 30.3 1 MET B CA 1
ATOM 818 C C . MET B 1 1 ? 2.014 -28.562 35.5 1 30.3 1 MET B C 1
ATOM 820 O O . MET B 1 1 ? 2.652 -29.219 34.688 1 30.3 1 MET B O 1
ATOM 824 N N . ASP B 1 2 ? 0.719 -28.5 35.031 1 37.09 2 ASP B N 1
ATOM 825 C CA . ASP B 1 2 ? 0.109 -28.484 33.719 1 37.09 2 ASP B CA 1
ATOM 826 C C . ASP B 1 2 ? 0.682 -27.344 32.875 1 37.09 2 ASP B C 1
ATOM 828 O O . ASP B 1 2 ? 0.746 -26.203 33.312 1 37.09 2 ASP B O 1
ATOM 832 N N . ALA B 1 3 ? 1.751 -27.609 32.062 1 36.34 3 ALA B N 1
ATOM 833 C CA . ALA B 1 3 ? 2.408 -26.75 31.078 1 36.34 3 ALA B CA 1
ATOM 834 C C . ALA B 1 3 ? 1.389 -25.922 30.312 1 36.34 3 ALA B C 1
ATOM 836 O O . ALA B 1 3 ? 0.664 -26.438 29.453 1 36.34 3 ALA B O 1
ATOM 837 N N . LEU B 1 4 ? 0.477 -25.172 30.891 1 39.62 4 LEU B N 1
ATOM 838 C CA . LEU B 1 4 ? -0.327 -24.109 30.312 1 39.62 4 LEU B CA 1
ATOM 839 C C . LEU B 1 4 ? 0.458 -23.359 29.25 1 39.62 4 LEU B C 1
ATOM 841 O O . LEU B 1 4 ? 1.362 -22.578 29.562 1 39.62 4 LEU B O 1
ATOM 845 N N . THR B 1 5 ? 1.027 -24.062 28.297 1 40.72 5 THR B N 1
ATOM 846 C CA . THR B 1 5 ? 1.61 -23.484 27.094 1 40.72 5 THR B CA 1
ATOM 847 C C . THR B 1 5 ? 0.856 -22.219 26.688 1 40.72 5 THR B C 1
ATOM 849 O O . THR B 1 5 ? -0.364 -22.234 26.516 1 40.72 5 THR B O 1
ATOM 852 N N . GLN B 1 6 ? 0.936 -21.141 27.531 1 41.72 6 GLN B N 1
ATOM 853 C CA . GLN B 1 6 ? 0.532 -19.781 27.188 1 41.72 6 GLN B CA 1
ATOM 854 C C . GLN B 1 6 ? 0.51 -19.562 25.688 1 41.72 6 GLN B C 1
ATOM 856 O O . GLN B 1 6 ? 1.507 -19.812 25 1 41.72 6 GLN B O 1
ATOM 861 N N . ASP B 1 7 ? -0.528 -20.125 24.969 1 42.47 7 ASP B N 1
ATOM 862 C CA . ASP B 1 7 ? -0.848 -19.875 23.562 1 42.47 7 ASP B CA 1
ATOM 863 C C . ASP B 1 7 ? -0.424 -18.469 23.156 1 42.47 7 ASP B C 1
ATOM 865 O O . ASP B 1 7 ? -0.967 -17.484 23.641 1 42.47 7 ASP B O 1
ATOM 869 N N . THR B 1 8 ? 0.783 -18.078 23.281 1 45.5 8 THR B N 1
ATOM 870 C CA . THR B 1 8 ? 1.484 -16.922 22.734 1 45.5 8 THR B CA 1
ATOM 871 C C . THR B 1 8 ? 0.897 -16.516 21.375 1 45.5 8 THR B C 1
ATOM 873 O O . THR B 1 8 ? 1.563 -16.641 20.344 1 45.5 8 THR B O 1
ATOM 876 N N . ARG B 1 9 ? -0.257 -16.969 21.047 1 46.5 9 ARG B N 1
ATOM 877 C CA . ARG B 1 9 ? -0.909 -16.734 19.766 1 46.5 9 ARG B CA 1
ATOM 878 C C . ARG B 1 9 ? -1.145 -15.242 19.531 1 46.5 9 ARG B C 1
ATOM 880 O O . ARG B 1 9 ? -2.213 -14.719 19.859 1 46.5 9 ARG B O 1
ATOM 887 N N . GLY B 1 10 ? -0.449 -14.398 20.219 1 46.25 10 GLY B N 1
ATOM 888 C CA . GLY B 1 10 ? -0.738 -13 19.953 1 46.25 10 GLY B CA 1
ATOM 889 C C . GLY B 1 10 ? -1.156 -12.734 18.531 1 46.25 10 GLY B C 1
ATOM 890 O O . GLY B 1 10 ? -0.982 -13.586 17.656 1 46.25 10 GLY B O 1
ATOM 891 N N . CYS B 1 11 ? -2.025 -11.766 18.344 1 55 11 CYS B N 1
ATOM 892 C CA . CYS B 1 11 ? -2.379 -11.312 17 1 55 11 CYS B CA 1
ATOM 893 C C . CYS B 1 11 ? -1.131 -11.055 16.156 1 55 11 CYS B C 1
ATOM 895 O O . CYS B 1 11 ? -0.162 -10.469 16.641 1 55 11 CYS B O 1
ATOM 897 N N . GLY B 1 12 ? -0.887 -11.727 15.242 1 59.56 12 GLY B N 1
ATOM 898 C CA . GLY B 1 12 ? 0.12 -11.406 14.242 1 59.56 12 GLY B CA 1
ATOM 899 C C . GLY B 1 12 ? 1.364 -12.266 14.352 1 59.56 12 GLY B C 1
ATOM 900 O O . GLY B 1 12 ? 2.354 -12.031 13.656 1 59.56 12 GLY B O 1
ATOM 901 N N . LYS B 1 13 ? 1.64 -13.07 15.344 1 60.94 13 LYS B N 1
ATOM 902 C CA . LYS B 1 13 ? 2.898 -13.766 15.586 1 60.94 13 LYS B CA 1
ATOM 903 C C . LYS B 1 13 ? 3.232 -14.711 14.43 1 60.94 13 LYS B C 1
ATOM 905 O O . LYS B 1 13 ? 4.402 -14.891 14.086 1 60.94 13 LYS B O 1
ATOM 910 N N . ASN B 1 14 ? 2.262 -15.406 13.961 1 67.12 14 ASN B N 1
ATOM 911 C CA . ASN B 1 14 ? 2.578 -16.375 12.922 1 67.12 14 ASN B CA 1
ATOM 912 C C . ASN B 1 14 ? 2.24 -15.852 11.531 1 67.12 14 ASN B C 1
ATOM 914 O O . ASN B 1 14 ? 1.715 -16.578 10.688 1 67.12 14 ASN B O 1
ATOM 918 N N . LYS B 1 15 ? 2.732 -14.555 11.367 1 80.94 15 LYS B N 1
ATOM 919 C CA . LYS B 1 15 ? 2.408 -13.969 10.07 1 80.94 15 LYS B CA 1
ATOM 920 C C . LYS B 1 15 ? 3.498 -14.266 9.047 1 80.94 15 LYS B C 1
ATOM 922 O O . LYS B 1 15 ? 4.684 -14.305 9.383 1 80.94 15 LYS B O 1
ATOM 927 N N . ARG B 1 16 ? 3.098 -14.633 7.867 1 85.62 16 ARG B N 1
ATOM 928 C CA . ARG B 1 16 ? 4.004 -14.867 6.75 1 85.62 16 ARG B CA 1
ATOM 929 C C . ARG B 1 16 ? 4.734 -13.586 6.355 1 85.62 16 ARG B C 1
ATOM 931 O O . ARG B 1 16 ? 4.137 -12.516 6.32 1 85.62 16 ARG B O 1
ATOM 938 N N . LYS B 1 17 ? 6.016 -13.773 6.188 1 89.31 17 LYS B N 1
ATOM 939 C CA . LYS B 1 17 ? 6.801 -12.656 5.656 1 89.31 17 LYS B CA 1
ATOM 940 C C . LYS B 1 17 ? 6.805 -12.672 4.133 1 89.31 17 LYS B C 1
ATOM 942 O O . LYS B 1 17 ? 7.152 -13.68 3.512 1 89.31 17 LYS B O 1
ATOM 947 N N . TRP B 1 18 ? 6.398 -11.57 3.557 1 94 18 TRP B N 1
ATOM 948 C CA . TRP B 1 18 ? 6.316 -11.453 2.105 1 94 18 TRP B CA 1
ATOM 949 C C . TRP B 1 18 ? 7.641 -10.969 1.522 1 94 18 TRP B C 1
ATOM 951 O O . TRP B 1 18 ? 8.281 -10.07 2.078 1 94 18 TRP B O 1
ATOM 961 N N . LYS B 1 19 ? 8.047 -11.695 0.436 1 93 19 LYS B N 1
ATOM 962 C CA . LYS B 1 19 ? 9.195 -11.234 -0.331 1 93 19 LYS B CA 1
ATOM 963 C C . LYS B 1 19 ? 8.797 -10.148 -1.327 1 93 19 LYS B C 1
ATOM 965 O O . LYS B 1 19 ? 7.652 -10.102 -1.776 1 93 19 LYS B O 1
ATOM 970 N N . TYR B 1 20 ? 9.828 -9.344 -1.63 1 92.5 20 TYR B N 1
ATOM 971 C CA . TYR B 1 20 ? 9.586 -8.273 -2.592 1 92.5 20 TYR B CA 1
ATOM 972 C C . TYR B 1 20 ? 8.984 -8.82 -3.879 1 92.5 20 TYR B C 1
ATOM 974 O O . TYR B 1 20 ? 7.992 -8.289 -4.383 1 92.5 20 TYR B O 1
ATOM 982 N N . GLU B 1 21 ? 9.523 -9.945 -4.402 1 93.31 21 GLU B N 1
ATOM 983 C CA . GLU B 1 21 ? 9.094 -10.516 -5.676 1 93.31 21 GLU B CA 1
ATOM 984 C C . GLU B 1 21 ? 7.641 -10.992 -5.609 1 93.31 21 GLU B C 1
ATOM 986 O O . GLU B 1 21 ? 6.902 -10.883 -6.59 1 93.31 21 GLU B O 1
ATOM 991 N N . GLU B 1 22 ? 7.297 -11.484 -4.492 1 95.12 22 GLU B N 1
ATOM 992 C CA . GLU B 1 22 ? 5.93 -11.969 -4.316 1 95.12 22 GLU B CA 1
ATOM 993 C C . GLU B 1 22 ? 4.93 -10.82 -4.352 1 95.12 22 GLU B C 1
ATOM 995 O O . GLU B 1 22 ? 3.918 -10.891 -5.051 1 95.12 22 GLU B O 1
ATOM 1000 N N . VAL B 1 23 ? 5.281 -9.781 -3.635 1 95.94 23 VAL B N 1
ATOM 1001 C CA . VAL B 1 23 ? 4.383 -8.625 -3.586 1 95.94 23 VAL B CA 1
ATOM 1002 C C . VAL B 1 23 ? 4.34 -7.949 -4.953 1 95.94 23 VAL B C 1
ATOM 1004 O O . VAL B 1 23 ? 3.277 -7.5 -5.395 1 95.94 23 VAL B O 1
ATOM 1007 N N . ALA B 1 24 ? 5.48 -7.934 -5.621 1 95.5 24 ALA B N 1
ATOM 1008 C CA . ALA B 1 24 ? 5.539 -7.363 -6.965 1 95.5 24 ALA B CA 1
ATOM 1009 C C . ALA B 1 24 ? 4.605 -8.102 -7.914 1 95.5 24 ALA B C 1
ATOM 1011 O O . ALA B 1 24 ? 3.996 -7.492 -8.797 1 95.5 24 ALA B O 1
ATOM 1012 N N . LYS B 1 25 ? 4.469 -9.375 -7.707 1 96.25 25 LYS B N 1
ATOM 1013 C CA . LYS B 1 25 ? 3.594 -10.148 -8.578 1 96.25 25 LYS B CA 1
ATOM 1014 C C . LYS B 1 25 ? 2.125 -9.844 -8.297 1 96.25 25 LYS B C 1
ATOM 1016 O O . LYS B 1 25 ? 1.297 -9.852 -9.211 1 96.25 25 LYS B O 1
ATOM 1021 N N . ILE B 1 26 ? 1.854 -9.562 -7.043 1 96.12 26 ILE B N 1
ATOM 1022 C CA . ILE B 1 26 ? 0.499 -9.125 -6.727 1 96.12 26 ILE B CA 1
ATOM 1023 C C . ILE B 1 26 ? 0.213 -7.789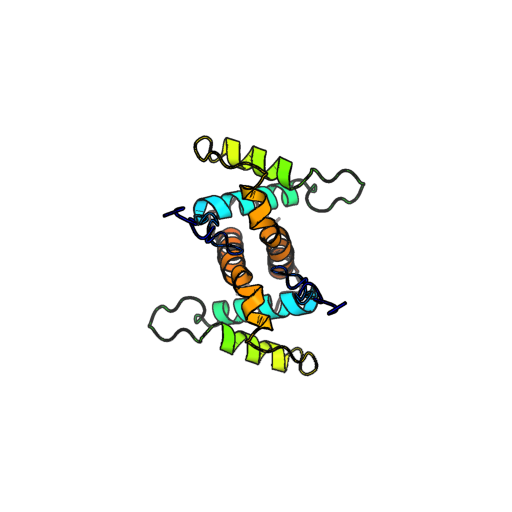 -7.41 1 96.12 26 ILE B C 1
ATOM 1025 O O . ILE B 1 26 ? -0.833 -7.617 -8.039 1 96.12 26 ILE B O 1
ATOM 1029 N N . VAL B 1 27 ? 1.165 -6.895 -7.34 1 96.12 27 VAL B N 1
ATOM 1030 C CA . VAL B 1 27 ? 1.009 -5.586 -7.961 1 96.12 27 VAL B CA 1
ATOM 1031 C C . VAL B 1 27 ? 0.876 -5.746 -9.477 1 96.12 27 VAL B C 1
ATOM 1033 O O . VAL B 1 27 ? 0.054 -5.074 -10.102 1 96.12 27 VAL B O 1
ATOM 1036 N N . ASP B 1 28 ? 1.606 -6.695 -10.016 1 95.25 28 ASP B N 1
ATOM 1037 C CA . ASP B 1 28 ? 1.514 -7.004 -11.438 1 95.25 28 ASP B CA 1
ATOM 1038 C C . ASP B 1 28 ? 0.105 -7.461 -11.812 1 95.25 28 ASP B C 1
ATOM 1040 O O . ASP B 1 28 ? -0.441 -7.035 -12.828 1 95.25 28 ASP B O 1
ATOM 1044 N N . ALA B 1 29 ? -0.421 -8.242 -11.016 1 94.38 29 ALA B N 1
ATOM 1045 C CA . ALA B 1 29 ? -1.78 -8.727 -11.242 1 94.38 29 ALA B CA 1
ATOM 1046 C C . ALA B 1 29 ? -2.787 -7.582 -11.195 1 94.38 29 ALA B C 1
ATOM 1048 O O . ALA B 1 29 ? -3.713 -7.523 -12.008 1 94.38 29 ALA B O 1
ATOM 1049 N N . LEU B 1 30 ? -2.594 -6.695 -10.289 1 93.25 30 LEU B N 1
ATOM 1050 C CA . LEU B 1 30 ? -3.465 -5.531 -10.172 1 93.25 30 LEU B CA 1
ATOM 1051 C C . LEU B 1 30 ? -3.357 -4.645 -11.406 1 93.25 30 LEU B C 1
ATOM 1053 O O . LEU B 1 30 ? -4.371 -4.188 -11.938 1 93.25 30 LEU B O 1
ATOM 1057 N N . LEU B 1 31 ? -2.16 -4.488 -11.836 1 92.75 31 LEU B N 1
ATOM 1058 C CA . LEU B 1 31 ? -1.931 -3.689 -13.031 1 92.75 31 LEU B CA 1
ATOM 1059 C C . LEU B 1 31 ? -2.592 -4.332 -14.25 1 92.75 31 LEU B C 1
ATOM 1061 O O . LEU B 1 31 ? -3.164 -3.637 -15.094 1 92.75 31 LEU B O 1
ATOM 1065 N N . ASP B 1 32 ? -2.514 -5.625 -14.258 1 91.62 32 ASP B N 1
ATOM 1066 C CA . ASP B 1 32 ? -3.166 -6.375 -15.328 1 91.62 32 ASP B CA 1
ATOM 1067 C C . ASP B 1 32 ? -4.676 -6.141 -15.32 1 91.62 32 ASP B C 1
ATOM 1069 O O . ASP B 1 32 ? -5.281 -5.922 -16.375 1 91.62 32 ASP B O 1
ATOM 1073 N N . MET B 1 33 ? -5.227 -6.156 -14.156 1 90.5 33 MET B N 1
ATOM 1074 C CA . MET B 1 33 ? -6.664 -5.93 -14.023 1 90.5 33 MET B CA 1
ATOM 1075 C C . MET B 1 33 ? -7.035 -4.52 -14.477 1 90.5 33 MET B C 1
ATOM 1077 O O . MET B 1 33 ? -8.078 -4.32 -15.109 1 90.5 33 MET B O 1
ATOM 1081 N N . VAL B 1 34 ? -6.207 -3.545 -14.188 1 87.62 34 VAL B N 1
ATOM 1082 C CA . VAL B 1 34 ? -6.43 -2.168 -14.609 1 87.62 34 VAL B CA 1
ATOM 1083 C C . VAL B 1 34 ? -6.402 -2.084 -16.141 1 87.62 34 VAL B C 1
ATOM 1085 O O . VAL B 1 34 ? -7.285 -1.477 -16.75 1 87.62 34 VAL B O 1
ATOM 1088 N N . ASN B 1 35 ? -5.438 -2.744 -16.703 1 87.19 35 ASN B N 1
ATOM 1089 C CA . ASN B 1 35 ? -5.266 -2.711 -18.156 1 87.19 35 ASN B CA 1
ATOM 1090 C C . ASN B 1 35 ? -6.414 -3.414 -18.875 1 87.19 35 ASN B C 1
ATOM 1092 O O . ASN B 1 35 ? -6.805 -3.012 -19.969 1 87.19 35 ASN B O 1
ATOM 1096 N N . LEU B 1 36 ? -6.949 -4.371 -18.219 1 85.56 36 LEU B N 1
ATOM 1097 C CA . LEU B 1 36 ? -8.047 -5.137 -18.797 1 85.56 36 LEU B CA 1
ATOM 1098 C C . LEU B 1 36 ? -9.375 -4.422 -18.578 1 85.56 36 LEU B C 1
ATOM 1100 O O . LEU B 1 36 ? -10.383 -4.77 -19.203 1 85.56 36 LEU B O 1
ATOM 1104 N N . GLY B 1 37 ? -9.359 -3.393 -17.656 1 83.94 37 GLY B N 1
ATOM 1105 C CA . GLY B 1 37 ? -10.586 -2.666 -17.375 1 83.94 37 GLY B CA 1
ATOM 1106 C C . GLY B 1 37 ? -11.484 -3.377 -16.375 1 83.94 37 GLY B C 1
ATOM 1107 O O . GLY B 1 37 ? -12.664 -3.047 -16.25 1 83.94 37 GLY B O 1
ATOM 1108 N N . THR B 1 38 ? -10.922 -4.391 -15.695 1 82.44 38 THR B N 1
ATOM 1109 C CA . THR B 1 38 ? -11.734 -5.199 -14.789 1 82.44 38 THR B CA 1
ATOM 1110 C C . THR B 1 38 ? -11.477 -4.809 -13.336 1 82.44 38 THR B C 1
ATOM 1112 O O . THR B 1 38 ? -12.086 -5.359 -12.422 1 82.44 38 THR B O 1
ATOM 1115 N N . TYR B 1 39 ? -10.57 -3.885 -13.18 1 82.69 39 TYR B N 1
ATOM 1116 C CA . TYR B 1 39 ? -10.188 -3.502 -11.828 1 82.69 39 TYR B CA 1
ATOM 1117 C C . TYR B 1 39 ? -11.336 -2.811 -11.109 1 82.69 39 TYR B C 1
ATOM 1119 O O . TYR B 1 39 ? -11.586 -3.066 -9.93 1 82.69 39 TYR B O 1
ATOM 1127 N N . LYS B 1 40 ? -12 -1.783 -11.789 1 75.31 40 LYS B N 1
ATOM 1128 C CA . LYS B 1 40 ? -13.141 -1.066 -11.219 1 75.31 40 LYS B CA 1
ATOM 1129 C C . LYS B 1 40 ? -14.438 -1.451 -11.922 1 75.31 40 LYS B C 1
ATOM 1131 O O . LYS B 1 40 ? -14.461 -1.62 -13.148 1 75.31 40 LYS B O 1
ATOM 1136 N N . ALA B 1 41 ? -15.188 -2.324 -11.305 1 60.38 41 ALA B N 1
ATOM 1137 C CA . ALA B 1 41 ? -16.406 -2.854 -11.914 1 60.38 41 ALA B CA 1
ATOM 1138 C C . ALA B 1 41 ? -17.281 -1.729 -12.453 1 60.38 41 ALA B C 1
ATOM 1140 O O . ALA B 1 41 ? -17.578 -0.765 -11.734 1 60.38 41 ALA B O 1
ATOM 1141 N N . ASP B 1 42 ? -17.125 -1.324 -13.742 1 53.22 42 ASP B N 1
ATOM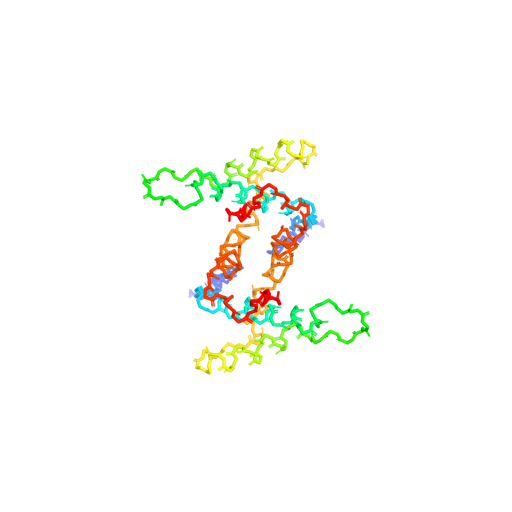 1142 C CA . ASP B 1 42 ? -18.203 -0.479 -14.234 1 53.22 42 ASP B CA 1
ATOM 1143 C C . ASP B 1 42 ? -19.531 -1.236 -14.25 1 53.22 42 ASP B C 1
ATOM 1145 O O . ASP B 1 42 ? -20.562 -0.679 -13.898 1 53.22 42 ASP B O 1
ATOM 1149 N N . ASN B 1 43 ? -19.453 -2.168 -15.234 1 50.94 43 ASN B N 1
ATOM 1150 C CA . ASN B 1 43 ? -20.688 -2.828 -15.625 1 50.94 43 ASN B CA 1
ATOM 1151 C C . ASN B 1 43 ? -21 -4.027 -14.734 1 50.94 43 ASN B C 1
ATOM 1153 O O . ASN B 1 43 ? -21.812 -4.879 -15.094 1 50.94 43 ASN B O 1
ATOM 1157 N N . GLY B 1 44 ? -20.531 -4.301 -13.617 1 50.66 44 GLY B N 1
ATOM 1158 C CA . GLY B 1 44 ? -21.109 -5.266 -12.695 1 50.66 44 GLY B CA 1
ATOM 1159 C C . GLY B 1 44 ? -20.141 -6.367 -12.305 1 50.66 44 GLY B C 1
ATOM 1160 O O . GLY B 1 44 ? -20.047 -6.727 -11.125 1 50.66 44 GLY B O 1
ATOM 1161 N N . PHE B 1 45 ? -19.578 -7.164 -13.383 1 53.91 45 PHE B N 1
ATOM 1162 C CA . PHE B 1 45 ? -18.969 -8.375 -12.852 1 53.91 45 PHE B CA 1
ATOM 1163 C C . PHE B 1 45 ? -17.516 -8.148 -12.5 1 53.91 45 PHE B C 1
ATOM 1165 O O . PHE B 1 45 ? -16.688 -7.863 -13.383 1 53.91 45 PHE B O 1
ATOM 1172 N N . LYS B 1 46 ? -16.969 -7.676 -11.406 1 59.09 46 LYS B N 1
ATOM 1173 C CA . LYS B 1 46 ? -15.57 -7.582 -10.984 1 59.09 46 LYS B CA 1
ATOM 1174 C C . LYS B 1 46 ? -15.039 -8.938 -10.547 1 59.09 46 LYS B C 1
ATOM 1176 O O . LYS B 1 46 ? -15.672 -9.625 -9.742 1 59.09 46 LYS B O 1
ATOM 1181 N N . PRO B 1 47 ? -14.148 -9.625 -11.461 1 62.78 47 PRO B N 1
ATOM 1182 C CA . PRO B 1 47 ? -13.539 -10.766 -10.781 1 62.78 47 PRO B CA 1
ATOM 1183 C C . PRO B 1 47 ? -13.125 -10.438 -9.344 1 62.78 47 PRO B C 1
ATOM 1185 O O . PRO B 1 47 ? -12.711 -9.312 -9.055 1 62.78 47 PRO B O 1
ATOM 1188 N N . CYS B 1 48 ? -13.484 -11.578 -8.711 1 79.69 48 CYS B N 1
ATOM 1189 C CA . CYS B 1 48 ? -13 -11.414 -7.344 1 79.69 48 CYS B CA 1
ATOM 1190 C C . CYS B 1 48 ? -11.492 -11.195 -7.32 1 79.69 48 CYS B C 1
ATOM 1192 O O . CYS B 1 48 ? -10.742 -11.977 -7.902 1 79.69 48 CYS B O 1
ATOM 1194 N N . TYR B 1 49 ? -11.078 -10.055 -6.984 1 85.62 49 TYR B N 1
ATOM 1195 C CA . TYR B 1 49 ? -9.672 -9.664 -6.895 1 85.62 49 TYR B CA 1
ATOM 1196 C C . TYR B 1 49 ? -8.82 -10.812 -6.371 1 85.62 49 TYR B C 1
ATOM 1198 O O . TYR B 1 49 ? -7.785 -11.141 -6.961 1 85.62 49 TYR B O 1
ATOM 1206 N N . PHE B 1 50 ? -9.328 -11.523 -5.434 1 91.25 50 PHE B N 1
ATOM 1207 C CA . PHE B 1 50 ? -8.516 -12.539 -4.773 1 91.25 50 PHE B CA 1
ATOM 1208 C C . PHE B 1 50 ? -8.312 -13.742 -5.68 1 91.25 50 PHE B C 1
ATOM 1210 O O . PHE B 1 50 ? -7.215 -14.297 -5.754 1 91.25 50 PHE B O 1
ATOM 1217 N N . ASN B 1 51 ? -9.344 -14.008 -6.418 1 91.31 51 ASN B N 1
ATOM 1218 C CA . ASN B 1 51 ? -9.242 -15.141 -7.328 1 91.31 51 ASN B CA 1
ATOM 1219 C C . ASN B 1 51 ? -8.297 -14.852 -8.484 1 91.31 51 ASN B C 1
ATOM 1221 O O . ASN B 1 51 ? -7.469 -15.688 -8.844 1 91.31 51 ASN B O 1
ATOM 1225 N N . TYR B 1 52 ? -8.422 -13.672 -8.992 1 93.06 52 TYR B N 1
ATOM 1226 C CA . TYR B 1 52 ? -7.574 -13.281 -10.109 1 93.06 52 TYR B CA 1
ATOM 1227 C C . TYR B 1 52 ? -6.109 -13.242 -9.695 1 93.06 52 TYR B C 1
ATOM 1229 O O . TYR B 1 52 ? -5.242 -13.766 -10.398 1 93.06 52 TYR B O 1
ATOM 1237 N N . VAL B 1 53 ? -5.84 -12.742 -8.594 1 94.62 53 VAL B N 1
ATOM 1238 C CA . VAL B 1 53 ? -4.48 -12.617 -8.086 1 94.62 53 VAL B CA 1
ATOM 1239 C C . VAL B 1 53 ? -3.902 -14.008 -7.809 1 94.62 53 VAL B C 1
ATOM 1241 O O . VAL B 1 53 ? -2.746 -14.281 -8.141 1 94.62 53 VAL B O 1
ATOM 1244 N N . GLU B 1 54 ? -4.684 -14.852 -7.23 1 95.38 54 GLU B N 1
ATOM 1245 C CA . GLU B 1 54 ? -4.211 -16.203 -6.953 1 95.38 54 GLU B CA 1
ATOM 1246 C C . GLU B 1 54 ? -3.814 -16.922 -8.234 1 95.38 54 GLU B C 1
ATOM 1248 O O . GLU B 1 54 ? -2.771 -17.578 -8.289 1 95.38 54 GLU B O 1
ATOM 1253 N N . GLU B 1 55 ? -4.637 -16.812 -9.273 1 94.94 55 GLU B N 1
ATOM 1254 C CA . GLU B 1 55 ? -4.348 -17.453 -10.555 1 94.94 55 GLU B CA 1
ATOM 1255 C C . GLU B 1 55 ? -3.064 -16.891 -11.164 1 94.94 55 GLU B C 1
ATOM 1257 O O . GLU B 1 55 ? -2.221 -17.656 -11.648 1 94.94 55 GLU B O 1
ATOM 1262 N N . LYS B 1 56 ? -2.951 -15.57 -11.117 1 94.81 56 LYS B N 1
ATOM 1263 C CA . LYS B 1 56 ? -1.756 -14.938 -11.664 1 94.81 56 LYS B CA 1
ATOM 1264 C C . LYS B 1 56 ? -0.508 -15.359 -10.891 1 94.81 56 LYS B C 1
ATOM 1266 O O . LYS B 1 56 ? 0.539 -15.617 -11.492 1 94.81 56 LYS B O 1
ATOM 1271 N N . MET B 1 57 ? -0.622 -15.492 -9.602 1 95.06 57 MET B N 1
ATOM 1272 C CA . MET B 1 57 ? 0.493 -15.906 -8.758 1 95.06 57 MET B CA 1
ATOM 1273 C C . MET B 1 57 ? 0.889 -17.359 -9.039 1 95.06 57 MET B C 1
ATOM 1275 O O . MET B 1 57 ? 2.074 -17.688 -9.039 1 95.06 57 MET B O 1
ATOM 1279 N N . HIS B 1 58 ? -0.064 -18.188 -9.297 1 95.5 58 HIS B N 1
ATOM 1280 C CA . HIS B 1 58 ? 0.193 -19.594 -9.602 1 95.5 58 HIS B CA 1
ATOM 1281 C C . HIS B 1 58 ? 0.996 -19.734 -10.891 1 95.5 58 HIS B C 1
ATOM 1283 O O . HIS B 1 58 ? 1.893 -20.578 -10.984 1 95.5 58 HIS B O 1
ATOM 1289 N N . VAL B 1 59 ? 0.698 -18.906 -11.844 1 95.56 59 VAL B N 1
ATOM 1290 C CA . VAL B 1 59 ? 1.378 -18.938 -13.133 1 95.56 59 VAL B CA 1
ATOM 1291 C C . VAL B 1 59 ? 2.795 -18.391 -12.984 1 95.56 59 VAL B C 1
ATOM 1293 O O . VAL B 1 59 ? 3.75 -18.969 -13.508 1 95.56 59 VAL B O 1
ATOM 1296 N N . SER B 1 60 ? 2.949 -17.359 -12.188 1 94.88 60 SER B N 1
ATOM 1297 C CA . SER B 1 60 ? 4.223 -16.656 -12.094 1 94.88 60 SER B CA 1
ATOM 1298 C C . SER B 1 60 ? 5.148 -17.312 -11.086 1 94.88 60 SER B C 1
ATOM 1300 O O . SER B 1 60 ? 6.371 -17.266 -11.227 1 94.88 60 SER B O 1
ATOM 1302 N N . LEU B 1 61 ? 4.496 -17.875 -10.016 1 95.44 61 LEU B N 1
ATOM 1303 C CA . LEU B 1 61 ? 5.23 -18.516 -8.938 1 95.44 61 LEU B CA 1
ATOM 1304 C C . LEU B 1 61 ? 4.625 -19.875 -8.602 1 95.44 61 LEU B C 1
ATOM 1306 O O . LEU B 1 61 ? 4.102 -20.078 -7.504 1 95.44 61 LEU B O 1
ATOM 1310 N N . PRO B 1 62 ? 4.785 -20.875 -9.43 1 93.19 62 PRO B N 1
ATOM 1311 C CA . PRO B 1 62 ? 4.094 -22.156 -9.281 1 93.19 62 PRO B CA 1
ATOM 1312 C C . PRO B 1 62 ? 4.531 -22.922 -8.031 1 93.19 62 PRO B C 1
ATOM 1314 O O . PRO B 1 62 ? 3.732 -23.656 -7.438 1 93.19 62 PRO B O 1
ATOM 1317 N N . ASN B 1 63 ? 5.66 -22.688 -7.473 1 93.56 63 ASN B N 1
ATOM 1318 C CA . ASN B 1 63 ? 6.145 -23.469 -6.34 1 93.56 63 ASN B CA 1
ATOM 1319 C C . ASN B 1 63 ? 6.035 -22.688 -5.031 1 93.56 63 ASN B C 1
ATOM 1321 O O . ASN B 1 63 ? 6.57 -23.109 -4.008 1 93.56 63 ASN B O 1
ATOM 1325 N N . SER B 1 64 ? 5.305 -21.625 -5.125 1 92.5 64 SER B N 1
ATOM 1326 C CA . SER B 1 64 ? 5.277 -20.797 -3.928 1 92.5 64 SER B CA 1
ATOM 1327 C C . SER B 1 64 ? 4.27 -21.312 -2.912 1 92.5 64 SER B C 1
ATOM 1329 O O . SER B 1 64 ? 4.387 -21.047 -1.716 1 92.5 64 SER B O 1
ATOM 1331 N N . GLY B 1 65 ? 3.211 -22.062 -3.354 1 93.12 65 GLY B N 1
ATOM 1332 C CA . GLY B 1 65 ? 2.186 -22.578 -2.459 1 93.12 65 GLY B CA 1
ATOM 1333 C C . GLY B 1 65 ? 1.274 -21.5 -1.911 1 93.12 65 GLY B C 1
ATOM 1334 O O . GLY B 1 65 ? 0.547 -21.719 -0.941 1 93.12 65 GLY B O 1
ATOM 1335 N N . LEU B 1 66 ? 1.267 -20.297 -2.545 1 93.88 66 LEU B N 1
ATOM 1336 C CA . LEU B 1 66 ? 0.452 -19.188 -2.078 1 93.88 66 LEU B CA 1
ATOM 1337 C C . LEU B 1 66 ? -1.01 -19.375 -2.469 1 93.88 66 LEU B C 1
ATOM 1339 O O . LEU B 1 66 ? -1.312 -19.672 -3.627 1 93.88 66 LEU B O 1
ATOM 1343 N N . LYS B 1 67 ? -1.82 -19.312 -1.458 1 94.25 67 LYS B N 1
ATOM 1344 C CA . LYS B 1 67 ? -3.262 -19.438 -1.65 1 94.25 67 LYS B CA 1
ATOM 1345 C C . LYS B 1 67 ? -3.979 -18.125 -1.334 1 94.25 67 LYS B C 1
ATOM 1347 O O . LYS B 1 67 ? -3.426 -17.266 -0.653 1 94.25 67 LYS B O 1
ATOM 1352 N N . MET B 1 68 ? -5.176 -18.047 -1.88 1 94 68 MET B N 1
ATOM 1353 C CA . MET B 1 68 ? -6.004 -16.875 -1.585 1 94 68 MET B CA 1
ATOM 1354 C C . MET B 1 68 ? -6.121 -16.656 -0.08 1 94 68 MET B C 1
ATOM 1356 O O . MET B 1 68 ? -5.82 -15.57 0.419 1 94 68 MET B O 1
ATOM 1360 N N . LYS B 1 69 ? -6.582 -17.781 0.574 1 92.44 69 LYS B N 1
ATOM 1361 C CA . LYS B 1 69 ? -6.605 -17.797 2.033 1 92.44 69 LYS B CA 1
ATOM 1362 C C . LYS B 1 69 ? -5.539 -18.734 2.59 1 92.44 69 LYS B C 1
ATOM 1364 O O . LYS B 1 69 ? -5.375 -19.859 2.104 1 92.44 69 LYS B O 1
ATOM 1369 N N . PRO B 1 70 ? -4.891 -18.172 3.531 1 92.06 70 PRO B N 1
ATOM 1370 C CA . PRO B 1 70 ? -4.867 -16.875 4.223 1 92.06 70 PRO B CA 1
ATOM 1371 C C . PRO B 1 70 ? -3.854 -15.906 3.627 1 92.06 70 PRO B C 1
ATOM 1373 O O . PRO B 1 70 ? -3.777 -14.742 4.051 1 92.06 70 PRO B O 1
ATOM 1376 N N . HIS B 1 71 ? -3.129 -16.344 2.502 1 94.38 71 HIS B N 1
ATOM 1377 C CA . HIS B 1 71 ? -1.913 -15.625 2.133 1 94.38 71 HIS B CA 1
ATOM 1378 C C . HIS B 1 71 ? -2.238 -14.312 1.425 1 94.38 71 HIS B C 1
ATOM 1380 O O . HIS B 1 71 ? -1.982 -13.234 1.962 1 94.38 71 HIS B O 1
ATOM 1386 N N . ILE B 1 72 ? -2.957 -14.359 0.392 1 94.44 72 ILE B N 1
ATOM 1387 C CA . ILE B 1 72 ? -3.219 -13.164 -0.405 1 94.44 72 ILE B CA 1
ATOM 1388 C C . ILE B 1 72 ? -4.125 -12.211 0.372 1 94.44 72 ILE B C 1
ATOM 1390 O O . ILE B 1 72 ? -3.955 -10.992 0.309 1 94.44 72 ILE B O 1
ATOM 1394 N N . GLU B 1 73 ? -4.992 -12.828 1.131 1 92.19 73 GLU B N 1
ATOM 1395 C CA . GLU B 1 73 ? -5.902 -12.023 1.94 1 92.19 73 GLU B CA 1
ATOM 1396 C C . GLU B 1 73 ? -5.145 -11.227 3 1 92.19 73 GLU B C 1
ATOM 1398 O O . GLU B 1 73 ? -5.617 -10.188 3.461 1 92.19 73 GLU B O 1
ATOM 1403 N N . SER B 1 74 ? -4.031 -11.727 3.455 1 91.12 74 SER B N 1
ATOM 1404 C CA . SER B 1 74 ? -3.217 -11.008 4.426 1 91.12 74 SER B CA 1
ATOM 1405 C C . SER B 1 74 ? -2.689 -9.695 3.844 1 91.12 74 SER B C 1
ATOM 1407 O O . SER B 1 74 ? -2.281 -8.805 4.582 1 91.12 74 SER B O 1
ATOM 1409 N N . ARG B 1 75 ? -2.773 -9.578 2.457 1 93.06 75 ARG B N 1
ATOM 1410 C CA . ARG B 1 75 ? -2.316 -8.375 1.778 1 93.06 75 ARG B CA 1
ATOM 1411 C C . ARG B 1 75 ? -3.494 -7.562 1.252 1 93.06 75 ARG B C 1
ATOM 1413 O O . ARG B 1 75 ? -3.363 -6.836 0.264 1 93.06 75 ARG B O 1
ATOM 1420 N N . LYS B 1 76 ? -4.586 -7.68 1.946 1 89.31 76 LYS B N 1
ATOM 1421 C CA . LYS B 1 76 ? -5.797 -7.051 1.432 1 89.31 76 LYS B CA 1
ATOM 1422 C C . LYS B 1 76 ? -5.66 -5.531 1.399 1 89.31 76 LYS B C 1
ATOM 1424 O O . LYS B 1 76 ? -6.258 -4.863 0.552 1 89.31 76 LYS B O 1
ATOM 1429 N N . THR B 1 77 ? -4.816 -4.949 2.264 1 90.94 77 THR B N 1
ATOM 1430 C CA . THR B 1 77 ? -4.664 -3.5 2.289 1 90.94 77 THR B CA 1
ATOM 1431 C C . THR B 1 77 ? -3.844 -3.023 1.094 1 90.94 77 THR B C 1
ATOM 1433 O O . THR B 1 77 ? -3.877 -1.843 0.742 1 90.94 77 THR B O 1
ATOM 1436 N N . LEU B 1 78 ? -3.125 -3.963 0.454 1 94.81 78 LEU B N 1
ATOM 1437 C CA . LEU B 1 78 ? -2.291 -3.609 -0.688 1 94.81 78 LEU B CA 1
ATOM 1438 C C . LEU B 1 78 ? -3.137 -3.059 -1.831 1 94.81 78 LEU B C 1
ATOM 1440 O O . LEU B 1 78 ? -2.738 -2.1 -2.498 1 94.81 78 LEU B O 1
ATOM 1444 N N . LYS B 1 79 ? -4.27 -3.654 -2.02 1 92.69 79 LYS B N 1
ATOM 1445 C CA . LYS B 1 79 ? -5.137 -3.189 -3.1 1 92.69 79 LYS B CA 1
ATOM 1446 C C . LYS B 1 79 ? -5.543 -1.734 -2.887 1 92.69 79 LYS B C 1
ATOM 1448 O O . LYS B 1 79 ? -5.508 -0.931 -3.82 1 92.69 79 LYS B O 1
ATOM 1453 N N . ASN B 1 80 ? -5.887 -1.431 -1.658 1 91.88 80 ASN B N 1
ATOM 1454 C CA . ASN B 1 80 ? -6.285 -0.062 -1.346 1 91.88 80 ASN B CA 1
ATOM 1455 C C . ASN B 1 80 ? -5.129 0.917 -1.538 1 91.88 80 ASN B C 1
ATOM 1457 O O . ASN B 1 80 ? -5.312 1.992 -2.111 1 91.88 80 ASN B O 1
ATOM 1461 N N . ASP B 1 81 ? -4 0.532 -1.06 1 94.69 81 ASP B N 1
ATOM 1462 C CA . ASP B 1 81 ? -2.83 1.391 -1.207 1 94.69 81 ASP B CA 1
ATOM 1463 C C . ASP B 1 81 ? -2.441 1.543 -2.676 1 94.69 81 ASP B C 1
ATOM 1465 O O . ASP B 1 81 ? -2.088 2.637 -3.119 1 94.69 81 ASP B O 1
ATOM 1469 N N . PHE B 1 82 ? -2.586 0.447 -3.426 1 94.88 82 PHE B N 1
ATOM 1470 C CA . PHE B 1 82 ? -2.322 0.471 -4.859 1 94.88 82 PHE B CA 1
ATOM 1471 C C . PHE B 1 82 ? -3.234 1.471 -5.562 1 94.88 82 PHE B C 1
ATOM 1473 O O . PHE B 1 82 ? -2.773 2.281 -6.367 1 94.88 82 PHE B O 1
A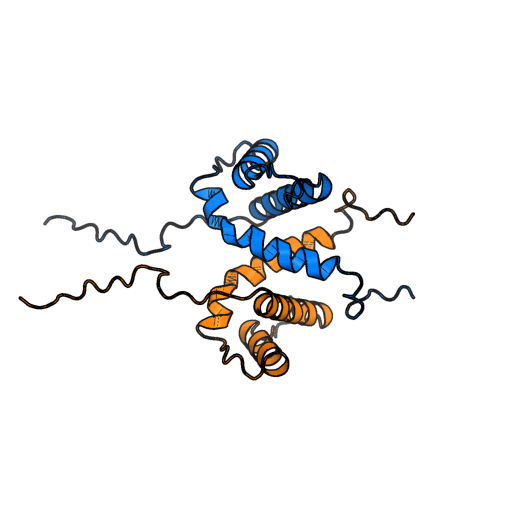TOM 1480 N N . ASP B 1 83 ? -4.445 1.463 -5.172 1 92.5 83 ASP B N 1
ATOM 1481 C CA . ASP B 1 83 ? -5.426 2.359 -5.777 1 92.5 83 ASP B CA 1
ATOM 1482 C C . ASP B 1 83 ? -5.008 3.82 -5.609 1 92.5 83 ASP B C 1
ATOM 1484 O O . ASP B 1 83 ? -5 4.582 -6.578 1 92.5 83 ASP B O 1
ATOM 1488 N N . ILE B 1 84 ? -4.648 4.152 -4.52 1 93.94 84 ILE B N 1
ATOM 1489 C CA . ILE B 1 84 ? -4.34 5.539 -4.203 1 93.94 84 ILE B CA 1
ATOM 1490 C C . ILE B 1 84 ? -3.029 5.945 -4.879 1 93.94 84 ILE B C 1
ATOM 1492 O O . ILE B 1 84 ? -2.953 6.992 -5.523 1 93.94 84 ILE B O 1
ATOM 1496 N N . VAL B 1 85 ? -2.014 5.098 -4.812 1 94.81 85 VAL B N 1
ATOM 1497 C CA . VAL B 1 85 ? -0.716 5.398 -5.406 1 94.81 85 VAL B CA 1
ATOM 1498 C C . VAL B 1 85 ? -0.85 5.477 -6.926 1 94.81 85 VAL B C 1
ATOM 1500 O O . VAL B 1 85 ? -0.336 6.406 -7.555 1 94.81 85 VAL B O 1
ATOM 1503 N N . TYR B 1 86 ? -1.594 4.523 -7.449 1 93.06 86 TYR B N 1
ATOM 1504 C CA . TYR B 1 86 ? -1.807 4.477 -8.891 1 93.06 86 TYR B CA 1
ATOM 1505 C C . TYR B 1 86 ? -2.535 5.723 -9.375 1 93.06 86 TYR B C 1
ATOM 1507 O O . TYR B 1 86 ? -2.131 6.344 -10.367 1 93.06 86 TYR B O 1
ATOM 1515 N N . ASP B 1 87 ? -3.57 6.102 -8.664 1 90.62 87 ASP B N 1
ATOM 1516 C CA . ASP B 1 87 ? -4.352 7.281 -9.023 1 90.62 87 ASP B CA 1
ATOM 1517 C C . ASP B 1 87 ? -3.488 8.539 -8.984 1 90.62 87 ASP B C 1
ATOM 1519 O O . ASP B 1 87 ? -3.557 9.375 -9.891 1 90.62 87 ASP B O 1
ATOM 1523 N N . MET B 1 88 ? -2.711 8.617 -8.047 1 90.75 88 MET B N 1
ATOM 1524 C CA . MET B 1 88 ? -1.911 9.828 -7.859 1 90.75 88 MET B CA 1
ATOM 1525 C C . MET B 1 88 ? -0.791 9.906 -8.891 1 90.75 88 MET B C 1
ATOM 1527 O O . MET B 1 88 ? -0.459 10.984 -9.375 1 90.75 88 MET B O 1
ATOM 1531 N N . LEU B 1 89 ? -0.272 8.789 -9.273 1 89.06 89 LEU B N 1
ATOM 1532 C CA . LEU B 1 89 ? 0.829 8.773 -10.234 1 89.06 89 LEU B CA 1
ATOM 1533 C C . LEU B 1 89 ? 0.312 8.938 -11.656 1 89.06 89 LEU B C 1
ATOM 1535 O O . LEU B 1 89 ? 1.049 9.375 -12.547 1 89.06 89 LEU B O 1
ATOM 1539 N N . ASN B 1 90 ? -0.954 8.625 -11.938 1 85.31 90 ASN B N 1
ATOM 1540 C CA . ASN B 1 90 ? -1.516 8.68 -13.281 1 85.31 90 ASN B CA 1
ATOM 1541 C C . ASN B 1 90 ? -2.482 9.852 -13.438 1 85.31 90 ASN B C 1
ATOM 1543 O O . ASN B 1 90 ? -3.025 10.07 -14.523 1 85.31 90 ASN B O 1
ATOM 1547 N N . SER B 1 91 ? -2.83 10.562 -12.461 1 77.19 91 SER B N 1
ATOM 1548 C CA . SER B 1 91 ? -3.676 11.75 -12.562 1 77.19 91 SER B CA 1
ATOM 1549 C C . SER B 1 91 ? -2.914 12.922 -13.172 1 77.19 91 SER B C 1
ATOM 1551 O O . SER B 1 91 ? -1.735 13.125 -12.875 1 77.19 91 SER B O 1
ATOM 1553 N N . PRO B 1 92 ? -3.453 13.461 -14.43 1 59.94 92 PRO B N 1
ATOM 1554 C CA . PRO B 1 92 ? -2.82 14.641 -15.023 1 59.94 92 PRO B CA 1
ATOM 1555 C C . PRO B 1 92 ? -2.496 15.719 -13.984 1 59.94 92 PRO B C 1
ATOM 1557 O O . PRO B 1 92 ? -1.546 16.484 -14.164 1 59.94 92 PRO B O 1
ATOM 1560 N N . ASN B 1 93 ? -3.346 16 -13.234 1 49.44 93 ASN B N 1
ATOM 1561 C CA . ASN B 1 93 ? -3.143 17.094 -12.281 1 49.44 93 ASN B CA 1
ATOM 1562 C C . ASN B 1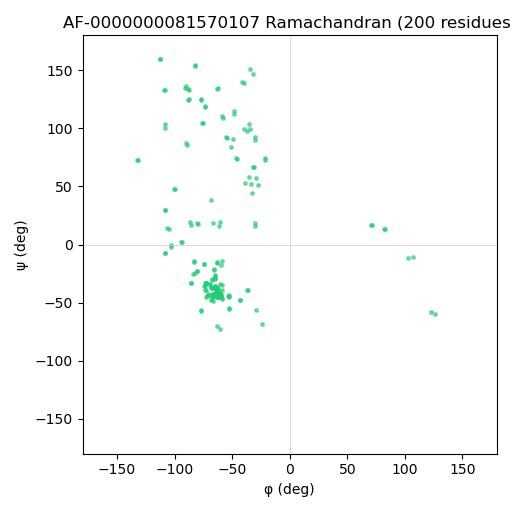 93 ? -1.951 16.828 -11.367 1 49.44 93 ASN B C 1
ATOM 1564 O O . ASN B 1 93 ? -1.702 17.578 -10.422 1 49.44 93 ASN B O 1
ATOM 1568 N N . THR B 1 94 ? -1.583 15.641 -11.344 1 46.56 94 THR B N 1
ATOM 1569 C CA . THR B 1 94 ? -0.34 15.516 -10.586 1 46.56 94 THR B CA 1
ATOM 1570 C C . THR B 1 94 ? 0.811 16.188 -11.328 1 46.56 94 THR B C 1
ATOM 1572 O O . THR B 1 94 ? 1.404 15.602 -12.234 1 46.56 94 THR B O 1
ATOM 1575 N N . SER B 1 95 ? 0.688 17.312 -12 1 38.53 95 SER B N 1
ATOM 1576 C CA . SER B 1 95 ? 1.753 18.141 -12.555 1 38.53 95 SER B CA 1
ATOM 1577 C C . SER B 1 95 ? 3.068 17.922 -11.812 1 38.53 95 SER B C 1
ATOM 1579 O O . SER B 1 95 ? 4.141 17.969 -12.414 1 38.53 95 SER B O 1
ATOM 1581 N N . GLY B 1 96 ? 3.189 18.344 -10.539 1 35.72 96 GLY B N 1
ATOM 1582 C CA . GLY B 1 96 ? 4.551 18.734 -10.211 1 35.72 96 GLY B CA 1
ATOM 1583 C C . GLY B 1 96 ? 5.555 17.609 -10.391 1 35.72 96 GLY B C 1
ATOM 1584 O O . GLY B 1 96 ? 6.758 17.812 -10.227 1 35.72 96 GLY B O 1
ATOM 1585 N N . PHE B 1 97 ? 5.324 16.406 -10.086 1 37.47 97 PHE B N 1
ATOM 1586 C CA . PHE B 1 97 ? 6.477 15.555 -10.336 1 37.47 97 PHE B CA 1
ATOM 1587 C C . PHE B 1 97 ? 6.562 15.18 -11.812 1 37.47 97 PHE B C 1
ATOM 1589 O O . PHE B 1 97 ? 6.211 14.062 -12.203 1 37.47 97 PHE B O 1
ATOM 1596 N N . GLY B 1 98 ? 5.926 15.844 -12.773 1 33.41 98 GLY B N 1
ATOM 1597 C CA . GLY B 1 98 ? 6.016 15.727 -14.219 1 33.41 98 GLY B CA 1
ATOM 1598 C C . GLY B 1 98 ? 7.41 15.383 -14.703 1 33.41 98 GLY B C 1
ATOM 1599 O O . GLY B 1 98 ? 8.398 15.961 -14.25 1 33.41 98 GLY B O 1
ATOM 1600 N N . MET B 1 99 ? 7.762 14.117 -15.039 1 34.06 99 MET B N 1
ATOM 1601 C CA . MET B 1 99 ? 8.93 13.898 -15.883 1 34.06 99 MET B CA 1
ATOM 1602 C C . MET B 1 99 ? 8.93 14.852 -17.078 1 34.06 99 MET B C 1
ATOM 1604 O O . MET B 1 99 ? 7.961 14.898 -17.828 1 34.06 99 MET B O 1
ATOM 1608 N N . ASP B 1 100 ? 9.211 16.156 -16.922 1 30.02 100 ASP B N 1
ATOM 1609 C CA . ASP B 1 100 ? 9.469 17.016 -18.062 1 30.02 100 ASP B CA 1
ATOM 1610 C C . ASP B 1 100 ? 10.109 16.219 -19.219 1 30.02 100 ASP B C 1
ATOM 1612 O O . ASP B 1 100 ? 11.086 15.5 -19 1 30.02 100 ASP B O 1
ATOM 1616 N N . PRO B 1 101 ? 9.367 15.648 -20.125 1 33.38 101 PRO B N 1
ATOM 1617 C CA . PRO B 1 101 ? 10.133 15.383 -21.344 1 33.38 101 PRO B CA 1
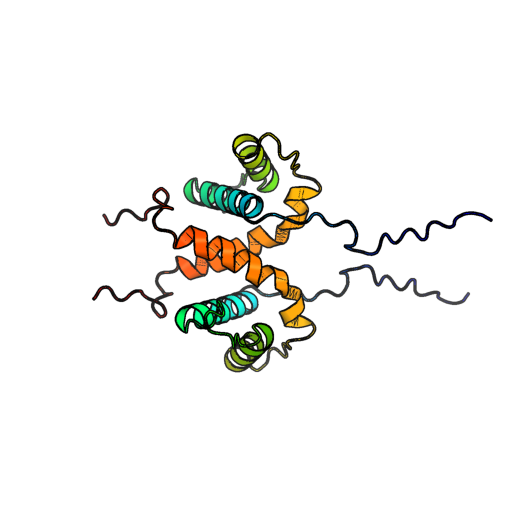ATOM 1618 C C . P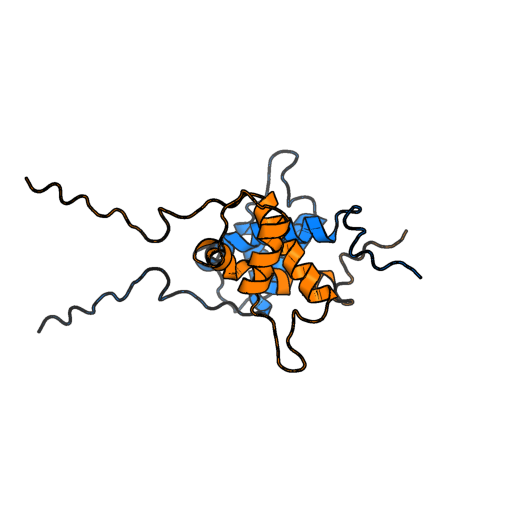RO B 1 101 ? 11.133 16.484 -21.656 1 33.38 101 PRO B C 1
ATOM 1620 O O . PRO B 1 101 ? 10.844 17.672 -21.469 1 33.38 101 PRO B O 1
ATOM 1623 N N . ILE B 1 102 ? 12.477 16.281 -21.266 1 24.27 102 ILE B N 1
ATOM 1624 C CA . ILE B 1 102 ? 13.359 17.156 -22.031 1 24.27 102 ILE B CA 1
ATOM 1625 C C . ILE B 1 102 ? 13.016 17.078 -23.516 1 24.27 102 ILE B C 1
ATOM 1627 O O . ILE B 1 102 ? 12.805 15.984 -24.047 1 24.27 102 ILE B O 1
#

Radius of gyration: 20.18 Å; Cα contacts (8 Å, |Δi|>4): 133; chains: 2; bounding box: 48×50×71 Å

Sequence (204 aa):
MDALTQDTRGCGKNKRKWKYEEVAKIVDALLDMVNLGTYKADNGFKPCYFNYVEEKMHVSLPNSGLKMKPHIESRKTLKNDFDIVYDMLNSPNTSGFGMDPIMDALTQDTRGCGKNKRKWKYEEVAKIVDALLDMVNLGTYKADNGFKPCYFNYVEEKMHVSLPNSGLKMKPHIESRKTLKNDFDIVYDMLNSPNTSGFGMDPI